Protein AF-A0A1M5DVC6-F1 (afdb_monomer_lite)

Foldseek 3Di:
DDDDDDDPLLVVLLVCLVVVDDDDDDADPPRCVLVSVQSNQVSDPAAEEAEDCDDVVQVVSVVRHDPSYHRDHLLVVLCVVFVVLQVVLQPDDDDQLVVVLVVLVQQDWDDQPNDIAGSSNLSVQLVQLLVLLLVDPDLDRDLVSRDQPPPNDDPVSSVVSSVVNVVSNVSLLVLQPDSPRRDPRHDSSSSSSVSSNVPD

pLDDT: mean 92.89, std 7.7, range [39.5, 98.69]

Structure (mmCIF, N/CA/C/O backbone):
data_AF-A0A1M5DVC6-F1
#
_entry.id   AF-A0A1M5DVC6-F1
#
loop_
_atom_site.group_PDB
_atom_site.id
_atom_site.type_symbol
_atom_site.label_atom_id
_atom_site.label_alt_id
_atom_site.label_comp_id
_atom_site.label_asym_id
_atom_site.label_entity_id
_atom_site.label_seq_id
_atom_site.pdbx_PDB_ins_code
_atom_site.Cartn_x
_atom_site.Cartn_y
_atom_site.Cartn_z
_atom_site.occupancy
_atom_site.B_iso_or_equiv
_atom_site.auth_seq_id
_atom_site.auth_comp_id
_atom_site.auth_asym_id
_atom_site.auth_atom_id
_atom_site.pdbx_PDB_model_num
ATOM 1 N N . MET A 1 1 ? 18.342 13.125 -27.972 1.00 39.50 1 MET A N 1
ATOM 2 C CA . MET A 1 1 ? 19.535 12.934 -27.112 1.00 39.50 1 MET A CA 1
ATOM 3 C C . MET A 1 1 ? 20.529 12.071 -27.873 1.00 39.50 1 MET A C 1
ATOM 5 O O . MET A 1 1 ? 20.069 11.104 -28.470 1.00 39.50 1 MET A O 1
ATOM 9 N N . PRO A 1 2 ? 21.833 12.396 -27.903 1.00 42.72 2 PRO A N 1
ATOM 10 C CA . PRO A 1 2 ? 22.809 11.563 -28.597 1.00 42.72 2 PRO A CA 1
ATOM 11 C C . PRO A 1 2 ? 22.863 10.177 -27.940 1.00 42.72 2 PRO A C 1
ATOM 13 O O . PRO A 1 2 ? 22.911 10.069 -26.712 1.00 42.72 2 PRO A O 1
ATOM 16 N N . LEU A 1 3 ? 22.807 9.127 -28.763 1.00 53.28 3 LEU A N 1
ATOM 17 C CA . LEU A 1 3 ? 22.950 7.734 -28.342 1.00 53.28 3 LEU A CA 1
ATOM 18 C C . LEU A 1 3 ? 24.348 7.551 -27.741 1.00 53.28 3 LEU A C 1
ATOM 20 O O . LEU A 1 3 ? 25.346 7.526 -28.459 1.00 53.28 3 LEU A O 1
ATOM 24 N N . ARG A 1 4 ? 24.431 7.473 -26.408 1.00 68.44 4 ARG A N 1
ATOM 25 C CA . ARG A 1 4 ? 25.662 7.056 -25.729 1.00 68.44 4 ARG A CA 1
ATOM 26 C C . ARG A 1 4 ? 25.942 5.609 -26.126 1.00 68.44 4 ARG A C 1
ATOM 28 O O . ARG A 1 4 ? 25.019 4.796 -26.107 1.00 68.44 4 ARG A O 1
ATOM 35 N N . ARG A 1 5 ? 27.193 5.305 -26.486 1.00 83.50 5 ARG A N 1
ATOM 36 C CA . ARG A 1 5 ? 27.620 3.920 -26.722 1.00 83.50 5 ARG A CA 1
ATOM 37 C C . ARG A 1 5 ? 27.337 3.098 -25.453 1.00 83.50 5 ARG A C 1
ATOM 39 O O . ARG A 1 5 ? 27.685 3.588 -24.374 1.00 83.50 5 A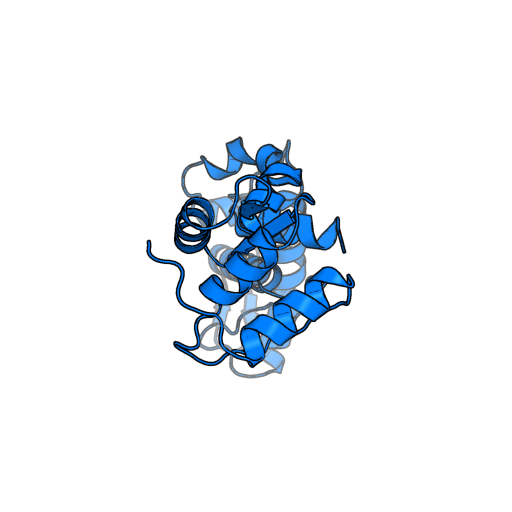RG A O 1
ATOM 46 N N . PRO A 1 6 ? 26.680 1.932 -25.563 1.00 86.81 6 PRO A N 1
ATOM 47 C CA . PRO A 1 6 ? 26.475 1.051 -24.421 1.00 86.81 6 PRO A CA 1
ATOM 48 C C . PRO A 1 6 ? 27.811 0.626 -23.802 1.00 86.81 6 PRO A C 1
ATOM 50 O O . PRO A 1 6 ? 28.834 0.572 -24.489 1.00 86.81 6 PRO A O 1
ATOM 53 N N . THR A 1 7 ? 27.811 0.347 -22.499 1.00 90.88 7 THR A N 1
ATOM 54 C CA . THR A 1 7 ? 28.929 -0.367 -21.863 1.00 90.88 7 THR A CA 1
ATOM 55 C C . THR A 1 7 ? 28.855 -1.865 -22.191 1.00 90.88 7 THR A C 1
ATOM 57 O O . THR A 1 7 ? 27.774 -2.344 -22.546 1.00 90.88 7 THR A O 1
ATOM 60 N N . PRO A 1 8 ? 29.947 -2.636 -22.023 1.00 92.38 8 PRO A N 1
ATOM 61 C CA . PRO A 1 8 ? 29.922 -4.085 -22.236 1.00 92.38 8 PRO A CA 1
ATOM 62 C C . PRO A 1 8 ? 28.822 -4.805 -21.438 1.00 92.38 8 PRO A C 1
ATOM 64 O O . PRO A 1 8 ? 28.185 -5.724 -21.944 1.00 92.38 8 PRO A O 1
ATOM 67 N N . GLU A 1 9 ? 28.539 -4.356 -20.214 1.00 91.38 9 GLU A N 1
ATOM 68 C CA . GLU A 1 9 ? 27.472 -4.905 -19.372 1.00 91.38 9 GLU A CA 1
ATOM 69 C C . GLU A 1 9 ? 26.078 -4.591 -19.932 1.00 91.38 9 GLU A C 1
ATOM 71 O O . GLU A 1 9 ? 25.173 -5.423 -19.863 1.00 91.38 9 GLU A O 1
ATOM 76 N N . GLN A 1 10 ? 25.889 -3.395 -20.500 1.00 91.94 10 GLN A N 1
ATOM 77 C CA . GLN A 1 10 ? 24.633 -3.017 -21.149 1.00 91.94 10 GLN A CA 1
ATOM 78 C C . GLN A 1 10 ? 24.416 -3.802 -22.445 1.00 91.94 10 GLN A C 1
ATOM 80 O O . GLN A 1 10 ? 23.297 -4.253 -22.687 1.00 91.94 10 GLN A O 1
ATOM 85 N N . ASP A 1 11 ? 25.467 -4.013 -23.239 1.00 92.81 11 ASP A N 1
ATOM 86 C CA . ASP A 1 11 ? 25.406 -4.849 -24.442 1.00 92.81 11 ASP A CA 1
ATOM 87 C C . ASP A 1 11 ? 25.083 -6.306 -24.092 1.00 92.81 11 ASP A C 1
ATOM 89 O O . ASP A 1 11 ? 24.179 -6.896 -24.684 1.00 92.81 11 ASP A O 1
ATOM 93 N N . ALA A 1 12 ? 25.731 -6.866 -23.067 1.00 92.25 12 ALA A N 1
ATOM 94 C CA . ALA A 1 12 ? 25.431 -8.213 -22.584 1.00 92.25 12 ALA A CA 1
ATOM 95 C C . ALA A 1 12 ? 23.965 -8.354 -22.134 1.00 92.25 12 ALA A C 1
ATOM 97 O O . ALA A 1 12 ? 23.310 -9.348 -22.457 1.00 92.25 12 ALA A O 1
ATOM 98 N N . ALA A 1 13 ? 23.422 -7.344 -21.444 1.00 92.56 13 ALA A N 1
ATOM 99 C CA . ALA A 1 13 ? 22.016 -7.317 -21.044 1.00 92.56 13 ALA A CA 1
ATOM 100 C C . ALA A 1 13 ? 21.061 -7.257 -22.251 1.00 92.56 13 ALA A C 1
ATOM 102 O O . ALA A 1 13 ? 20.028 -7.928 -22.254 1.00 92.56 13 ALA A O 1
ATOM 103 N N . VAL A 1 14 ? 21.400 -6.482 -23.287 1.00 93.06 14 VAL A N 1
ATOM 104 C CA . VAL A 1 14 ? 20.614 -6.401 -24.528 1.00 93.06 14 VAL A CA 1
ATOM 105 C C . VAL A 1 14 ? 20.623 -7.733 -25.279 1.00 93.06 14 VAL A C 1
ATOM 107 O O . VAL A 1 14 ? 19.565 -8.182 -25.722 1.00 93.06 14 VAL A O 1
ATOM 110 N N . GLU A 1 15 ? 21.777 -8.388 -25.399 1.00 92.50 15 GLU A N 1
ATOM 111 C CA . GLU A 1 15 ? 21.882 -9.695 -26.055 1.00 92.50 15 GLU A CA 1
ATOM 112 C C . GLU A 1 15 ? 21.090 -10.772 -25.316 1.00 92.50 15 GLU A C 1
ATOM 114 O O . GLU A 1 15 ? 20.351 -11.538 -25.935 1.00 92.50 15 GLU A O 1
ATOM 119 N N . ALA A 1 16 ? 21.174 -10.798 -23.986 1.00 92.06 16 ALA A N 1
ATOM 120 C CA . ALA A 1 16 ? 20.396 -11.740 -23.195 1.00 92.06 16 ALA A CA 1
ATOM 121 C C . ALA A 1 16 ? 18.881 -11.488 -23.316 1.00 92.06 16 ALA A C 1
ATOM 123 O O . ALA A 1 16 ? 18.102 -12.423 -23.493 1.00 92.06 16 ALA A O 1
ATOM 124 N N . PHE A 1 17 ? 18.464 -10.219 -23.371 1.00 93.25 17 PHE A N 1
ATOM 125 C CA . PHE A 1 17 ? 17.063 -9.858 -23.587 1.00 93.25 17 PHE A CA 1
ATOM 126 C C . PHE A 1 17 ? 16.563 -10.293 -24.974 1.00 93.25 17 PHE A C 1
ATOM 128 O O . PHE A 1 17 ? 15.426 -10.743 -25.117 1.00 93.25 17 PHE A O 1
ATOM 135 N N . ARG A 1 18 ? 17.409 -10.200 -26.010 1.00 91.44 18 ARG A N 1
ATOM 136 C CA . ARG A 1 18 ? 17.075 -10.642 -27.377 1.00 91.44 18 ARG A CA 1
ATOM 137 C C . ARG A 1 18 ? 16.835 -12.144 -27.471 1.00 91.44 18 ARG A C 1
ATOM 139 O O . ARG A 1 18 ? 15.942 -12.551 -28.217 1.00 91.44 18 ARG A O 1
ATOM 146 N N . ARG A 1 19 ? 17.584 -12.949 -26.712 1.00 91.31 19 ARG A N 1
ATOM 147 C CA . ARG A 1 19 ? 17.368 -14.403 -26.623 1.00 91.31 19 ARG A CA 1
ATOM 148 C C . ARG A 1 19 ? 16.041 -14.767 -25.958 1.00 91.31 19 ARG A C 1
ATOM 150 O O . ARG A 1 19 ? 15.503 -15.832 -26.238 1.00 91.31 19 ARG A O 1
ATOM 157 N N . GLY A 1 20 ? 15.467 -13.843 -25.187 1.00 87.88 20 GLY A N 1
ATOM 158 C CA . GLY A 1 20 ? 14.230 -14.058 -24.442 1.00 87.88 20 GLY A CA 1
ATOM 159 C C . GLY A 1 20 ? 14.457 -14.689 -23.071 1.00 87.88 20 GLY A C 1
ATOM 160 O O . GLY A 1 20 ? 13.525 -15.281 -22.540 1.00 87.88 20 GLY A O 1
ATOM 161 N N . ASP A 1 21 ? 15.671 -14.566 -22.529 1.00 85.25 21 ASP A N 1
ATOM 162 C CA . ASP A 1 21 ? 16.023 -15.065 -21.200 1.00 85.25 21 ASP A CA 1
ATOM 163 C C . ASP A 1 21 ? 15.356 -14.205 -20.107 1.00 85.25 21 ASP A C 1
ATOM 165 O O . ASP A 1 21 ? 15.169 -12.994 -20.281 1.00 85.25 21 ASP A O 1
ATOM 169 N N . ASP A 1 22 ? 15.063 -14.805 -18.951 1.00 88.38 22 ASP A N 1
ATOM 170 C CA . ASP A 1 22 ? 14.720 -14.054 -17.742 1.00 88.38 22 ASP A CA 1
ATOM 171 C C . ASP A 1 22 ? 15.977 -13.388 -17.171 1.00 88.38 22 ASP A C 1
ATOM 173 O O . ASP A 1 22 ? 17.020 -14.022 -16.995 1.00 88.38 22 ASP A O 1
ATOM 177 N N . LEU A 1 23 ? 15.890 -12.086 -16.880 1.00 90.19 23 LEU A N 1
ATOM 178 C CA . LEU A 1 23 ? 17.049 -11.276 -16.507 1.00 90.19 23 LEU A CA 1
ATOM 179 C C . LEU A 1 23 ? 16.862 -10.554 -15.183 1.00 90.19 23 LEU A C 1
ATOM 181 O O . LEU A 1 23 ? 15.892 -9.825 -14.977 1.00 90.19 23 LEU A O 1
ATOM 185 N N . VAL A 1 24 ? 17.890 -10.646 -14.343 1.00 91.50 24 VAL A N 1
ATOM 186 C CA . VAL A 1 24 ? 18.054 -9.808 -13.156 1.00 91.50 24 VAL A CA 1
ATOM 187 C C . VAL A 1 24 ? 19.254 -8.896 -13.378 1.00 91.50 24 VAL A C 1
ATOM 189 O O . VAL A 1 24 ? 20.388 -9.353 -13.490 1.00 91.50 24 VAL A O 1
ATOM 192 N N . LEU A 1 25 ? 19.004 -7.587 -13.446 1.00 87.94 25 LEU A N 1
ATOM 193 C CA . LEU A 1 25 ? 20.048 -6.578 -13.622 1.00 87.94 25 LEU A CA 1
ATOM 194 C C . LEU A 1 25 ? 20.307 -5.858 -12.301 1.00 87.94 25 LEU A C 1
ATOM 196 O O . LEU A 1 25 ? 19.521 -5.010 -11.870 1.00 87.94 25 LEU A O 1
ATOM 200 N N . GLN A 1 26 ? 21.436 -6.167 -11.671 1.00 87.00 26 GLN A N 1
ATOM 201 C CA . GLN A 1 26 ? 21.873 -5.479 -10.464 1.00 87.00 26 GLN A CA 1
ATOM 202 C C . GLN A 1 26 ? 22.617 -4.199 -10.849 1.00 87.00 26 GLN A C 1
ATOM 204 O O . GLN A 1 26 ? 23.659 -4.227 -11.496 1.00 87.00 26 GLN A O 1
ATOM 209 N N . ALA A 1 27 ? 22.064 -3.050 -10.479 1.00 82.56 27 ALA A N 1
ATOM 210 C CA . ALA A 1 27 ? 22.594 -1.761 -10.893 1.00 82.56 27 ALA A CA 1
ATOM 211 C C . ALA A 1 27 ? 22.625 -0.791 -9.709 1.00 82.56 27 ALA A C 1
ATOM 213 O O . ALA A 1 27 ? 21.592 -0.504 -9.094 1.00 82.56 27 ALA A O 1
ATOM 214 N N . GLY A 1 28 ? 23.816 -0.274 -9.403 1.00 82.94 28 GLY A N 1
ATOM 215 C CA . GLY A 1 28 ? 24.060 0.681 -8.324 1.00 82.94 28 GLY A CA 1
ATOM 216 C C . GLY A 1 28 ? 23.421 2.053 -8.559 1.00 82.94 28 GLY A C 1
ATOM 217 O O . GLY A 1 28 ? 22.804 2.335 -9.595 1.00 82.94 28 GLY A O 1
ATOM 218 N N . ALA A 1 29 ? 23.516 2.937 -7.568 1.00 80.62 29 ALA A N 1
ATOM 219 C CA . ALA A 1 29 ? 23.107 4.328 -7.742 1.00 80.62 29 ALA A CA 1
ATOM 220 C C . ALA A 1 29 ? 23.920 4.976 -8.880 1.00 80.62 29 ALA A C 1
ATOM 222 O O . ALA A 1 29 ? 25.120 4.759 -8.995 1.00 80.62 29 ALA A O 1
ATOM 223 N N . GLY A 1 30 ? 23.257 5.724 -9.765 1.00 80.62 30 GLY A N 1
ATOM 224 C CA . GLY A 1 30 ? 23.921 6.406 -10.883 1.00 80.62 30 GLY A CA 1
ATOM 225 C C . GLY A 1 30 ? 24.377 5.524 -12.056 1.00 80.62 30 GLY A C 1
ATOM 226 O O . GLY A 1 30 ? 24.721 6.069 -13.098 1.00 80.62 30 GLY A O 1
ATOM 227 N N . THR A 1 31 ? 24.296 4.189 -11.981 1.00 79.88 31 THR A N 1
ATOM 228 C CA . THR A 1 31 ? 24.814 3.283 -13.035 1.00 79.88 31 THR A CA 1
ATOM 229 C C . THR A 1 31 ? 23.896 3.135 -14.260 1.00 79.88 31 THR A C 1
ATOM 231 O O . THR A 1 31 ? 23.992 2.175 -15.015 1.00 79.88 31 THR A O 1
ATOM 234 N N . GLY A 1 32 ? 22.961 4.068 -14.467 1.00 83.12 32 GLY A N 1
ATOM 235 C CA . GLY A 1 32 ? 22.169 4.121 -15.697 1.00 83.12 32 GLY A CA 1
ATOM 236 C C . GLY A 1 32 ? 21.031 3.101 -15.825 1.00 83.12 32 GLY A C 1
ATOM 237 O O . GLY A 1 32 ? 20.637 2.823 -16.949 1.00 83.12 32 GLY A O 1
ATOM 238 N N . LYS A 1 33 ? 20.442 2.604 -14.724 1.00 86.94 33 LYS A N 1
ATOM 239 C CA . LYS A 1 33 ? 19.279 1.676 -14.705 1.00 86.94 33 LYS A CA 1
ATOM 240 C C . LYS A 1 33 ? 18.233 1.935 -15.795 1.00 86.94 33 LYS A C 1
ATOM 242 O O . LYS A 1 33 ? 17.985 1.092 -16.652 1.00 86.94 33 LYS A O 1
ATOM 247 N N . THR A 1 34 ? 17.643 3.129 -15.786 1.00 85.19 34 THR A N 1
ATOM 248 C CA . THR A 1 34 ? 16.599 3.518 -16.746 1.00 85.19 34 THR A CA 1
ATOM 249 C C . THR A 1 34 ? 17.132 3.573 -18.177 1.00 85.19 34 THR A C 1
ATOM 251 O O . THR A 1 34 ? 16.409 3.266 -19.120 1.00 85.19 34 THR A O 1
ATOM 254 N N . THR A 1 35 ? 18.404 3.939 -18.352 1.00 88.88 35 THR A N 1
ATOM 255 C CA . THR A 1 35 ? 19.069 3.952 -19.661 1.00 88.88 35 THR A CA 1
ATOM 256 C C . THR A 1 35 ? 19.228 2.535 -20.199 1.00 88.88 35 THR A C 1
ATOM 258 O O . THR A 1 35 ? 18.824 2.292 -21.330 1.00 88.88 35 THR A O 1
ATOM 261 N N . THR A 1 36 ? 19.714 1.601 -19.377 1.00 91.75 36 THR A N 1
ATOM 262 C CA . THR A 1 36 ? 19.820 0.182 -19.737 1.00 91.75 36 THR A CA 1
ATOM 263 C C . THR A 1 36 ? 18.450 -0.367 -20.137 1.00 91.75 36 THR A C 1
ATOM 265 O O . THR A 1 36 ? 18.297 -0.864 -21.245 1.00 91.75 36 THR A O 1
ATOM 268 N N . LEU A 1 37 ? 17.404 -0.165 -19.326 1.00 91.88 37 LEU A N 1
ATOM 269 C CA . LEU A 1 37 ? 16.052 -0.636 -19.666 1.00 91.88 37 LEU A CA 1
ATOM 270 C C . LEU A 1 37 ? 15.493 -0.018 -20.962 1.00 91.88 37 LEU A C 1
ATOM 272 O O . LEU A 1 37 ? 14.782 -0.693 -21.704 1.00 91.88 37 LEU A O 1
ATOM 276 N N . THR A 1 38 ? 15.840 1.237 -21.268 1.00 92.44 38 THR A N 1
ATOM 277 C CA . THR A 1 38 ? 15.464 1.870 -22.545 1.00 92.44 38 THR A CA 1
ATOM 278 C C . THR A 1 38 ? 16.169 1.196 -23.729 1.00 92.44 38 THR A C 1
ATOM 280 O O . THR A 1 38 ? 15.550 1.008 -24.775 1.00 92.44 38 THR A O 1
ATOM 283 N N . MET A 1 39 ? 17.438 0.797 -23.573 1.00 92.31 39 MET A N 1
ATOM 284 C CA . MET A 1 39 ? 18.187 0.054 -24.599 1.00 92.31 39 MET A CA 1
ATOM 285 C C . MET A 1 39 ? 17.565 -1.322 -24.856 1.00 92.31 39 MET A C 1
ATOM 287 O O . MET A 1 39 ? 17.350 -1.678 -26.013 1.00 92.31 39 MET A O 1
ATOM 291 N N . LEU A 1 40 ? 17.201 -2.054 -23.795 1.00 92.75 40 LEU A N 1
ATOM 292 C CA . LEU A 1 40 ? 16.504 -3.342 -23.909 1.00 92.75 40 LEU A CA 1
ATOM 293 C C . LEU A 1 40 ? 15.179 -3.172 -24.664 1.00 92.75 40 LEU A C 1
ATOM 295 O O . LEU A 1 40 ? 14.919 -3.871 -25.641 1.00 92.75 40 LEU A O 1
ATOM 299 N N . ALA A 1 41 ? 14.371 -2.187 -24.267 1.00 93.06 41 ALA A N 1
ATOM 300 C CA . ALA A 1 41 ? 13.100 -1.894 -24.920 1.00 93.06 41 ALA A CA 1
ATOM 301 C C . ALA A 1 41 ? 13.255 -1.543 -26.410 1.00 93.06 41 ALA A C 1
ATOM 303 O O . ALA A 1 41 ? 12.438 -1.969 -27.224 1.00 93.06 41 ALA A O 1
ATOM 304 N N . ALA A 1 42 ? 14.297 -0.790 -26.776 1.00 92.00 42 ALA A N 1
ATOM 305 C CA . ALA A 1 42 ? 14.578 -0.412 -28.161 1.00 92.00 42 ALA A CA 1
ATOM 306 C C . ALA A 1 42 ? 15.130 -1.573 -29.009 1.00 92.00 42 ALA A C 1
ATOM 308 O O . ALA A 1 42 ? 15.008 -1.555 -30.233 1.00 92.00 42 ALA A O 1
ATOM 309 N N . ALA A 1 43 ? 15.712 -2.595 -28.378 1.00 91.69 43 ALA A N 1
ATOM 310 C CA . ALA A 1 43 ? 16.274 -3.761 -29.054 1.00 91.69 43 ALA A CA 1
ATOM 311 C C . ALA A 1 43 ? 15.217 -4.757 -29.569 1.00 91.69 43 ALA A C 1
ATOM 313 O O . ALA A 1 43 ? 15.577 -5.733 -30.228 1.00 91.69 43 ALA A O 1
ATOM 314 N N . SER A 1 44 ? 13.930 -4.521 -29.292 1.00 89.00 44 SER A N 1
ATOM 315 C CA . SER A 1 44 ? 12.815 -5.378 -29.694 1.00 89.00 44 SER A CA 1
ATOM 316 C C . SER A 1 44 ? 11.623 -4.561 -30.188 1.00 89.00 44 SER A C 1
ATOM 318 O O . SER A 1 44 ? 11.334 -3.485 -29.677 1.00 89.00 44 SER A O 1
ATOM 320 N N . ARG A 1 45 ? 10.878 -5.102 -31.161 1.00 89.81 45 ARG A N 1
ATOM 321 C CA . ARG A 1 45 ? 9.579 -4.550 -31.599 1.00 89.81 45 ARG A CA 1
ATOM 322 C C . ARG A 1 45 ? 8.384 -5.157 -30.862 1.00 89.81 45 ARG A C 1
ATOM 324 O O . ARG A 1 45 ? 7.243 -4.801 -31.147 1.00 89.81 45 ARG A O 1
ATOM 331 N N . ARG A 1 46 ? 8.619 -6.102 -29.945 1.00 91.00 46 ARG A N 1
ATOM 332 C CA . ARG A 1 46 ? 7.552 -6.722 -29.146 1.00 91.00 46 ARG A CA 1
ATOM 333 C C . ARG A 1 46 ? 6.920 -5.678 -28.227 1.00 91.00 46 ARG A C 1
ATOM 335 O O . ARG A 1 46 ? 7.577 -4.721 -27.818 1.00 91.00 46 ARG A O 1
ATOM 342 N N . ARG A 1 47 ? 5.645 -5.868 -27.886 1.00 94.31 47 ARG A N 1
ATOM 343 C CA . ARG A 1 47 ? 4.977 -5.020 -26.892 1.00 94.31 47 ARG A CA 1
ATOM 344 C C . ARG A 1 47 ? 5.545 -5.317 -25.508 1.00 94.31 47 ARG A C 1
ATOM 346 O O . ARG A 1 47 ? 5.672 -6.484 -25.150 1.00 94.31 47 ARG A O 1
ATOM 353 N N . GLY A 1 48 ? 5.855 -4.274 -24.748 1.00 93.75 48 GLY A N 1
ATOM 354 C CA . GLY A 1 48 ? 6.391 -4.390 -23.395 1.00 93.75 48 GLY A CA 1
ATOM 355 C C . GLY A 1 48 ? 5.674 -3.483 -22.402 1.00 93.75 48 GLY A C 1
ATOM 356 O O . GLY A 1 48 ? 4.909 -2.588 -22.774 1.00 93.75 48 GLY A O 1
ATOM 357 N N . ARG A 1 49 ? 5.944 -3.701 -21.115 1.00 95.06 49 ARG A N 1
ATOM 358 C CA . ARG A 1 49 ? 5.471 -2.837 -20.035 1.00 95.06 49 ARG A CA 1
ATOM 359 C C . ARG A 1 49 ? 6.611 -2.525 -19.077 1.00 95.06 49 ARG A C 1
ATOM 361 O O . ARG A 1 49 ? 7.342 -3.419 -18.671 1.00 95.06 49 ARG A O 1
ATOM 368 N N . TYR A 1 50 ? 6.730 -1.257 -18.713 1.00 95.06 50 TYR A N 1
ATOM 369 C CA . TYR A 1 50 ? 7.630 -0.784 -17.672 1.00 95.06 50 TYR A CA 1
ATOM 370 C C . TYR A 1 50 ? 6.810 -0.406 -16.437 1.00 95.06 50 TYR A C 1
ATOM 372 O O . TYR A 1 50 ? 5.894 0.419 -16.524 1.00 95.06 50 TYR A O 1
ATOM 380 N N . LEU A 1 51 ? 7.134 -1.022 -15.298 1.00 95.06 51 LEU A N 1
ATOM 381 C CA . LEU A 1 51 ? 6.536 -0.707 -14.004 1.00 95.06 51 LEU A CA 1
ATOM 382 C C . LEU A 1 51 ? 7.460 0.217 -13.216 1.00 95.06 51 LEU A C 1
ATOM 384 O O . LEU A 1 51 ? 8.595 -0.130 -12.900 1.00 95.06 51 LEU A O 1
ATOM 388 N N . ALA A 1 52 ? 6.951 1.400 -12.897 1.00 94.31 52 ALA A N 1
ATOM 389 C CA . ALA A 1 52 ? 7.634 2.389 -12.083 1.00 94.31 52 ALA A CA 1
ATOM 390 C C . ALA A 1 52 ? 7.070 2.421 -10.660 1.00 94.31 52 ALA A C 1
ATOM 392 O O . ALA A 1 52 ? 5.882 2.175 -10.439 1.00 94.31 52 ALA A O 1
ATOM 393 N N . PHE A 1 53 ? 7.911 2.827 -9.707 1.00 90.38 53 PHE A N 1
ATOM 394 C CA . PHE A 1 53 ? 7.508 2.986 -8.308 1.00 90.38 53 PHE A CA 1
ATOM 395 C C . PHE A 1 53 ? 6.468 4.100 -8.112 1.00 90.38 53 PHE A C 1
ATOM 397 O O . PHE A 1 53 ? 5.542 3.964 -7.321 1.00 90.38 53 PHE A O 1
ATOM 404 N N . ASN A 1 54 ? 6.589 5.207 -8.850 1.00 93.19 54 ASN A N 1
ATOM 405 C CA . ASN A 1 54 ? 5.690 6.350 -8.722 1.00 93.19 54 ASN A CA 1
ATOM 406 C C . ASN A 1 54 ? 5.357 6.982 -10.083 1.00 93.19 54 ASN A C 1
ATOM 408 O O . ASN A 1 54 ? 5.956 6.670 -11.117 1.00 93.19 54 ASN A O 1
ATOM 412 N N . LYS A 1 55 ? 4.370 7.886 -10.073 1.00 94.06 55 LYS A N 1
ATOM 413 C CA . LYS A 1 55 ? 3.834 8.522 -11.283 1.00 94.06 55 LYS A CA 1
ATOM 414 C C . LYS A 1 55 ? 4.859 9.404 -12.001 1.00 94.06 55 LYS A C 1
ATOM 416 O O . LYS A 1 55 ? 4.862 9.414 -13.229 1.00 94.06 55 LYS A O 1
ATOM 421 N N . SER A 1 56 ? 5.727 10.116 -11.280 1.00 95.06 56 SER A N 1
ATOM 422 C CA . SER A 1 56 ? 6.733 10.980 -11.911 1.00 95.06 56 SER A CA 1
ATOM 423 C C . SER A 1 56 ? 7.781 10.160 -12.670 1.00 95.06 56 SER A C 1
ATOM 425 O O . SER A 1 56 ? 8.079 10.488 -13.818 1.00 95.06 56 SER A O 1
ATOM 427 N N . ILE A 1 57 ? 8.251 9.042 -12.100 1.00 93.38 57 ILE A N 1
ATOM 428 C CA . ILE A 1 57 ? 9.153 8.097 -12.780 1.00 93.38 57 ILE A CA 1
ATOM 429 C C . ILE A 1 57 ? 8.460 7.476 -13.997 1.00 93.38 57 ILE A C 1
ATOM 431 O O . ILE A 1 57 ? 9.064 7.401 -15.065 1.00 93.38 57 ILE A O 1
ATOM 435 N N . ALA A 1 58 ? 7.189 7.071 -13.877 1.00 95.19 58 ALA A N 1
ATOM 436 C CA . ALA A 1 58 ? 6.429 6.530 -15.008 1.00 95.19 58 ALA A CA 1
ATOM 437 C C . ALA A 1 58 ? 6.334 7.535 -16.170 1.00 95.19 58 ALA A C 1
ATOM 439 O O . ALA A 1 58 ? 6.574 7.175 -17.320 1.00 95.19 58 ALA A O 1
ATOM 440 N N . GLN A 1 59 ? 6.024 8.801 -15.872 1.00 95.12 59 GLN A N 1
ATOM 441 C CA . GLN A 1 59 ? 5.926 9.870 -16.870 1.00 95.12 59 GLN A CA 1
ATOM 442 C C . GLN A 1 59 ? 7.278 10.197 -17.509 1.00 95.12 59 GLN A C 1
ATOM 444 O O . GLN A 1 59 ? 7.350 10.414 -18.718 1.00 95.12 59 GLN A O 1
ATOM 449 N N . GLU A 1 60 ? 8.359 10.222 -16.725 1.00 93.00 60 GLU A N 1
ATOM 450 C CA . GLU A 1 60 ? 9.705 10.394 -17.271 1.00 93.00 60 GLU A CA 1
ATOM 451 C C . GLU A 1 60 ? 10.076 9.233 -18.198 1.00 93.00 60 GLU A C 1
ATOM 453 O O . GLU A 1 60 ? 10.523 9.465 -19.322 1.00 93.00 60 GLU A O 1
ATOM 458 N N . ALA A 1 61 ? 9.836 7.996 -17.760 1.00 93.12 61 ALA A N 1
ATOM 459 C CA . ALA A 1 61 ? 10.090 6.805 -18.555 1.00 93.12 61 ALA A C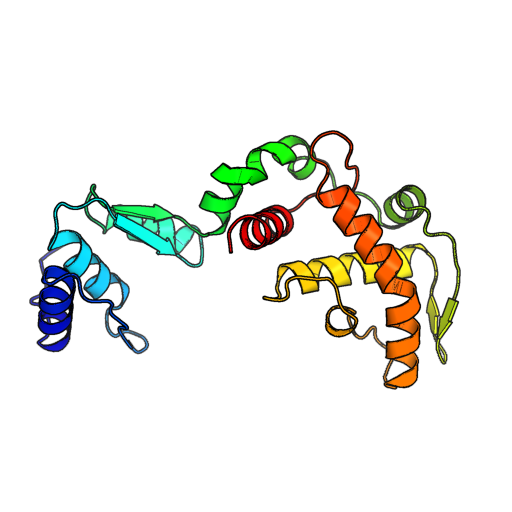A 1
ATOM 460 C C . ALA A 1 61 ? 9.266 6.806 -19.847 1.00 93.12 61 ALA A C 1
ATOM 462 O O . ALA A 1 61 ? 9.810 6.517 -20.906 1.00 93.12 61 ALA A O 1
ATOM 463 N N . GLN A 1 62 ? 7.993 7.211 -19.811 1.00 94.62 62 GLN A N 1
ATOM 464 C CA . GLN A 1 62 ? 7.140 7.276 -21.003 1.00 94.62 62 GLN A CA 1
ATOM 465 C C . GLN A 1 62 ? 7.706 8.188 -22.103 1.00 94.62 62 GLN A C 1
ATOM 467 O O . GLN A 1 62 ? 7.485 7.920 -23.280 1.00 94.62 62 GLN A O 1
ATOM 472 N N . ARG A 1 63 ? 8.455 9.240 -21.739 1.00 93.88 63 ARG A N 1
ATOM 473 C CA . ARG A 1 63 ? 9.132 10.131 -22.700 1.00 93.88 63 ARG A CA 1
ATOM 474 C C . ARG A 1 63 ? 10.415 9.536 -23.290 1.00 93.88 63 ARG A C 1
ATOM 476 O O . ARG A 1 63 ? 10.914 10.050 -24.284 1.00 93.88 63 ARG A O 1
ATOM 483 N N . ARG A 1 64 ? 10.988 8.516 -22.645 1.00 92.44 64 ARG A N 1
ATOM 484 C CA . ARG A 1 64 ? 12.291 7.922 -22.991 1.00 92.44 64 ARG A CA 1
ATOM 485 C C . ARG A 1 64 ? 12.160 6.578 -23.697 1.00 92.44 64 ARG A C 1
ATOM 487 O O . ARG A 1 64 ? 12.958 6.283 -24.580 1.00 92.44 64 ARG A O 1
ATOM 494 N N . PHE A 1 65 ? 11.196 5.766 -23.278 1.00 94.69 65 PHE A N 1
ATOM 495 C CA . PHE A 1 65 ? 10.954 4.441 -23.831 1.00 94.69 65 PHE A CA 1
ATOM 496 C C . PHE A 1 65 ? 10.345 4.522 -25.238 1.00 94.69 65 PHE A C 1
ATOM 498 O O . PHE A 1 65 ? 9.639 5.483 -25.552 1.00 94.69 65 PHE A O 1
ATOM 505 N N . PRO A 1 66 ? 10.604 3.520 -26.096 1.00 94.75 66 PRO A N 1
ATOM 506 C CA . PRO A 1 66 ? 10.002 3.457 -27.421 1.00 94.75 66 PRO A CA 1
ATOM 507 C C . PRO A 1 66 ? 8.491 3.186 -27.335 1.00 94.75 66 PRO A C 1
ATOM 509 O O . PRO A 1 66 ? 7.994 2.631 -26.355 1.00 94.75 66 PRO A O 1
ATOM 512 N N . GLY A 1 67 ? 7.750 3.553 -28.387 1.00 94.06 67 GLY A N 1
ATOM 513 C CA . GLY A 1 67 ? 6.279 3.517 -28.402 1.00 94.06 67 GLY A CA 1
ATOM 514 C C . GLY A 1 67 ? 5.643 2.127 -28.250 1.00 94.06 67 GLY A C 1
ATOM 515 O O . GLY A 1 67 ? 4.453 2.027 -27.971 1.00 94.06 67 GLY A O 1
ATOM 516 N N . ASN A 1 68 ? 6.417 1.049 -28.394 1.00 93.25 68 ASN A N 1
ATOM 517 C CA . ASN A 1 68 ? 5.983 -0.321 -28.112 1.00 93.25 68 ASN A CA 1
ATOM 518 C C . ASN A 1 68 ? 6.002 -0.682 -26.615 1.00 93.25 68 ASN A C 1
ATOM 520 O O . ASN A 1 68 ? 5.594 -1.792 -26.267 1.00 93.25 68 ASN A O 1
ATOM 524 N N . VAL A 1 69 ? 6.448 0.217 -25.728 1.00 96.25 69 VAL A N 1
ATOM 525 C CA . VAL A 1 69 ? 6.456 0.002 -24.276 1.00 96.25 69 VAL A CA 1
ATOM 526 C C . VAL A 1 69 ? 5.517 0.967 -23.561 1.00 96.25 69 VAL A C 1
ATOM 528 O O . VAL A 1 69 ? 5.621 2.186 -23.685 1.00 96.25 69 VAL A O 1
ATOM 531 N N . VAL A 1 70 ? 4.612 0.400 -22.763 1.00 96.44 70 VAL A N 1
ATOM 532 C CA . VAL A 1 70 ? 3.708 1.161 -21.893 1.00 96.44 70 VAL A CA 1
ATOM 533 C C . VAL A 1 70 ? 4.356 1.358 -20.527 1.00 96.44 70 VAL A C 1
ATOM 535 O O . VAL A 1 70 ? 4.684 0.380 -19.854 1.00 96.44 70 VAL A O 1
ATOM 538 N N . CYS A 1 71 ? 4.502 2.605 -20.085 1.00 96.56 71 CYS A N 1
ATOM 539 C CA . CYS A 1 71 ? 5.040 2.938 -18.767 1.00 96.56 71 CYS A CA 1
ATOM 540 C C . CYS A 1 71 ? 3.894 3.224 -17.788 1.00 96.56 71 CYS A C 1
ATOM 542 O O . CYS A 1 71 ? 3.057 4.090 -18.031 1.00 96.56 71 CYS A O 1
ATOM 544 N N . SER A 1 72 ? 3.841 2.506 -16.667 1.00 96.75 72 SER A N 1
ATOM 545 C CA . SER A 1 72 ? 2.757 2.631 -15.681 1.00 96.75 72 SER A CA 1
ATOM 546 C C . SER A 1 72 ? 3.244 2.318 -14.267 1.00 96.75 72 SER A C 1
ATOM 548 O O . SER A 1 72 ? 4.364 1.853 -14.079 1.00 96.75 72 SER A O 1
ATOM 550 N N . THR A 1 73 ? 2.419 2.592 -13.259 1.00 97.06 73 THR A N 1
ATOM 551 C CA . THR A 1 73 ? 2.648 2.115 -11.888 1.00 97.06 73 THR A CA 1
ATOM 552 C C . THR A 1 73 ? 1.731 0.932 -11.594 1.00 97.06 73 THR A C 1
ATOM 554 O O . THR A 1 73 ? 0.684 0.791 -12.231 1.00 97.06 73 THR A O 1
ATOM 557 N N . ALA A 1 74 ? 2.072 0.125 -10.585 1.00 95.50 74 ALA A N 1
ATOM 558 C CA . ALA A 1 74 ? 1.181 -0.931 -10.095 1.00 95.50 74 ALA A CA 1
ATOM 559 C C . ALA A 1 74 ? -0.207 -0.372 -9.722 1.00 95.50 74 ALA A C 1
ATOM 561 O O . ALA A 1 74 ? -1.226 -0.925 -10.116 1.00 95.50 74 ALA A O 1
ATOM 562 N N . HIS A 1 75 ? -0.254 0.802 -9.084 1.00 95.69 75 HIS A N 1
ATOM 563 C CA . HIS A 1 75 ? -1.503 1.492 -8.755 1.00 95.69 75 HIS A CA 1
ATOM 564 C C . HIS A 1 75 ? -2.357 1.829 -9.980 1.00 95.69 75 HIS A C 1
ATOM 566 O O . HIS A 1 75 ? -3.576 1.709 -9.913 1.00 95.69 75 HIS A O 1
ATOM 572 N N . SER A 1 76 ? -1.756 2.271 -11.089 1.00 95.94 76 SER A N 1
ATOM 573 C CA . SER A 1 76 ? -2.512 2.560 -12.313 1.00 95.94 76 SER A CA 1
ATOM 574 C C . SER A 1 76 ? -3.113 1.292 -12.915 1.00 95.94 76 SER A C 1
ATOM 576 O O . SER A 1 76 ? -4.249 1.327 -13.379 1.00 95.94 76 SER A O 1
ATOM 578 N N . LEU A 1 77 ? -2.384 0.175 -12.864 1.00 95.81 77 LEU A N 1
ATOM 579 C CA . LEU A 1 77 ? -2.894 -1.115 -13.326 1.00 95.81 77 LEU A CA 1
ATOM 580 C C . LEU A 1 77 ? -4.015 -1.637 -12.434 1.00 95.81 77 LEU A C 1
ATOM 582 O O . LEU A 1 77 ? -5.072 -2.006 -12.937 1.00 95.81 77 LEU A O 1
ATOM 586 N N . ALA A 1 78 ? -3.815 -1.595 -11.119 1.00 96.50 78 ALA A N 1
ATOM 587 C CA . ALA A 1 78 ? -4.818 -2.002 -10.148 1.00 96.50 78 ALA A CA 1
ATOM 588 C C . ALA A 1 78 ? -6.085 -1.135 -10.248 1.00 96.50 78 ALA A C 1
ATOM 590 O O . ALA A 1 78 ? -7.202 -1.646 -10.177 1.00 96.50 78 ALA A O 1
ATOM 591 N N . PHE A 1 79 ? -5.939 0.170 -10.498 1.00 96.56 79 PHE A N 1
ATOM 592 C CA . PHE A 1 79 ? -7.079 1.055 -10.723 1.00 96.56 79 PHE A CA 1
ATOM 593 C C . PHE A 1 79 ? -7.875 0.660 -11.974 1.00 96.56 79 PHE A C 1
ATOM 595 O O . PHE A 1 79 ? -9.098 0.530 -11.912 1.00 96.56 79 PHE A O 1
ATOM 602 N N . GLN A 1 80 ? -7.187 0.406 -13.092 1.00 95.44 80 GLN A N 1
ATOM 603 C CA . GLN A 1 80 ? -7.827 -0.057 -14.326 1.00 95.44 80 GLN A CA 1
ATOM 604 C C . GLN A 1 80 ? -8.536 -1.401 -14.131 1.00 95.44 80 GLN A C 1
ATOM 606 O O . GLN A 1 80 ? -9.666 -1.556 -14.580 1.00 95.44 80 GLN A O 1
ATOM 611 N N . ALA A 1 81 ? -7.906 -2.345 -13.432 1.00 95.69 81 ALA A N 1
ATOM 612 C CA . ALA A 1 81 ? -8.450 -3.683 -13.229 1.00 95.69 81 ALA A CA 1
ATOM 613 C C . ALA A 1 81 ? -9.653 -3.708 -12.270 1.00 95.69 81 ALA A C 1
ATOM 615 O O . ALA A 1 81 ? -10.650 -4.365 -12.555 1.00 95.69 81 ALA A O 1
ATOM 616 N N . VAL A 1 82 ? -9.572 -3.007 -11.134 1.00 96.31 82 VAL A N 1
ATOM 617 C CA . VAL A 1 82 ? -10.583 -3.103 -10.065 1.00 96.31 82 VAL A CA 1
ATOM 618 C C . VAL A 1 82 ? -10.900 -1.771 -9.383 1.00 96.31 82 VAL A C 1
ATOM 620 O O . VAL A 1 82 ? -12.047 -1.542 -9.006 1.00 96.31 82 VAL A O 1
ATOM 623 N N . GLY A 1 83 ? -9.930 -0.862 -9.251 1.00 95.75 83 GLY A N 1
ATOM 624 C CA . GLY A 1 83 ? -10.111 0.369 -8.471 1.00 95.75 83 GLY A CA 1
ATOM 625 C C . GLY A 1 83 ? -11.147 1.351 -9.026 1.00 95.75 83 GLY A C 1
ATOM 626 O O . GLY A 1 83 ? -11.762 2.067 -8.238 1.00 95.75 83 GLY A O 1
ATOM 627 N N . HIS A 1 84 ? -11.401 1.359 -10.340 1.00 95.75 84 HIS A N 1
ATOM 628 C CA . HIS A 1 84 ? -12.425 2.212 -10.964 1.00 95.75 84 HIS A CA 1
ATOM 629 C C . HIS A 1 84 ? -13.833 1.972 -10.390 1.00 95.75 84 HIS A C 1
ATOM 631 O O . HIS A 1 84 ? -14.635 2.897 -10.326 1.00 95.75 84 HIS A O 1
ATOM 637 N N . ARG A 1 85 ? -14.110 0.762 -9.883 1.00 95.81 85 ARG A N 1
ATOM 638 C CA . ARG A 1 85 ? -15.383 0.400 -9.234 1.00 95.81 85 ARG A CA 1
ATOM 639 C C . ARG A 1 85 ? -15.612 1.113 -7.896 1.00 95.81 85 ARG A C 1
ATOM 641 O O . ARG A 1 85 ? -16.723 1.103 -7.389 1.00 95.81 85 ARG A O 1
ATOM 648 N N . PHE A 1 86 ? -14.570 1.715 -7.319 1.00 96.38 86 PHE A N 1
ATOM 649 C CA . PHE A 1 86 ? -14.604 2.386 -6.015 1.00 96.38 86 PHE A CA 1
ATOM 650 C C . PHE A 1 86 ? -14.404 3.906 -6.121 1.00 96.38 86 PHE A C 1
ATOM 652 O O . PHE A 1 86 ? -14.235 4.572 -5.096 1.00 96.38 86 PHE A O 1
ATOM 659 N N . GLN A 1 87 ? -14.399 4.469 -7.336 1.00 92.94 87 GLN A N 1
ATOM 660 C CA . GLN A 1 87 ? -14.077 5.880 -7.577 1.00 92.94 87 GLN A CA 1
ATOM 661 C C . GLN A 1 87 ? -14.983 6.829 -6.776 1.00 92.94 87 GLN A C 1
ATOM 663 O O . GLN A 1 87 ? -14.479 7.672 -6.034 1.00 92.94 87 GLN A O 1
ATOM 668 N N . ASP A 1 88 ? -16.293 6.575 -6.775 1.00 91.88 88 ASP A N 1
ATOM 669 C CA . ASP A 1 88 ? -17.280 7.356 -6.018 1.00 91.88 88 ASP A CA 1
ATOM 670 C C . ASP A 1 88 ? -17.022 7.392 -4.507 1.00 91.88 88 ASP A C 1
ATOM 672 O O . ASP A 1 88 ? -17.518 8.282 -3.819 1.00 91.88 88 ASP A O 1
ATOM 676 N N . ARG A 1 89 ? -16.301 6.408 -3.948 1.00 93.25 89 ARG A N 1
ATOM 677 C CA . ARG A 1 89 ? -15.915 6.382 -2.526 1.00 93.25 89 ARG A CA 1
ATOM 678 C C . ARG A 1 89 ? -14.612 7.130 -2.262 1.00 93.25 89 ARG A C 1
ATOM 680 O O . ARG A 1 89 ? -14.446 7.620 -1.145 1.00 93.25 89 ARG A O 1
ATOM 687 N N . MET A 1 90 ? -13.708 7.198 -3.237 1.00 91.38 90 MET A N 1
ATOM 688 C CA . MET A 1 90 ? -12.439 7.926 -3.117 1.00 91.38 90 MET A CA 1
ATOM 689 C C . MET A 1 90 ? -12.644 9.439 -3.162 1.00 91.38 90 MET A C 1
ATOM 691 O O . MET A 1 90 ? -11.961 10.163 -2.445 1.00 91.38 90 MET A O 1
ATOM 695 N N . ASP A 1 91 ? -13.636 9.897 -3.925 1.00 88.19 91 ASP A N 1
ATOM 696 C CA . ASP A 1 91 ? -13.961 11.321 -4.061 1.00 88.19 91 ASP A CA 1
ATOM 697 C C . ASP A 1 91 ? -14.791 11.867 -2.877 1.00 88.19 91 ASP A C 1
ATOM 699 O O . ASP A 1 91 ? -15.105 13.058 -2.808 1.00 88.19 91 ASP A O 1
ATOM 703 N N . ARG A 1 92 ? -15.153 11.014 -1.903 1.00 89.94 92 ARG A N 1
ATOM 704 C CA . ARG A 1 92 ? -15.941 11.423 -0.730 1.00 89.94 92 ARG A CA 1
ATOM 705 C C . ARG A 1 92 ? -15.113 12.266 0.242 1.00 89.94 92 ARG A C 1
ATOM 707 O O . ARG A 1 92 ? -13.933 11.993 0.466 1.00 89.94 92 ARG A O 1
ATOM 714 N N . PRO A 1 93 ? -15.749 13.227 0.936 1.00 89.25 93 PRO A N 1
ATOM 715 C CA . PRO A 1 93 ? -15.085 13.975 1.989 1.00 89.25 93 PRO A CA 1
ATOM 716 C C . PRO A 1 93 ? -14.660 13.059 3.140 1.00 89.25 93 PRO A C 1
ATOM 718 O O . PRO A 1 93 ? -15.239 11.998 3.396 1.00 89.25 93 PRO A O 1
ATOM 721 N N . ARG A 1 94 ? -13.659 13.521 3.892 1.00 89.69 94 ARG A N 1
ATOM 722 C CA . ARG A 1 94 ? -13.158 12.830 5.080 1.00 89.69 94 ARG A CA 1
ATOM 723 C C . ARG A 1 94 ? -14.297 12.526 6.060 1.00 89.69 94 ARG A C 1
ATOM 725 O O . ARG A 1 94 ? -15.058 13.407 6.452 1.00 89.69 94 ARG A O 1
ATOM 732 N N . MET A 1 95 ? -14.351 11.281 6.532 1.00 93.81 95 MET A N 1
ATOM 733 C CA . MET A 1 95 ? -15.273 10.857 7.584 1.00 93.81 95 MET A CA 1
ATOM 734 C C . MET A 1 95 ? -14.617 10.971 8.964 1.00 93.81 95 MET A C 1
ATOM 736 O O . MET A 1 95 ? -13.481 10.539 9.162 1.00 93.81 95 MET A O 1
ATOM 740 N N . ALA A 1 96 ? -15.344 11.523 9.937 1.00 95.94 96 ALA A N 1
ATOM 741 C CA . ALA A 1 96 ? -14.900 11.546 11.327 1.00 95.94 96 ALA A CA 1
ATOM 742 C C . ALA A 1 96 ? -14.833 10.125 11.914 1.00 95.94 96 ALA A C 1
ATOM 744 O O . ALA A 1 96 ? -15.751 9.325 11.729 1.00 95.94 96 ALA A O 1
ATOM 745 N N . THR A 1 97 ? -13.787 9.833 12.690 1.00 95.44 97 THR A N 1
ATOM 746 C CA . THR A 1 97 ? -13.574 8.507 13.293 1.00 95.44 97 THR A CA 1
ATOM 747 C C . THR A 1 97 ? -14.734 8.060 14.183 1.00 95.44 97 THR A C 1
ATOM 749 O O . THR A 1 97 ? -15.097 6.893 14.158 1.00 95.44 97 THR A O 1
ATOM 752 N N . ALA A 1 98 ? -15.359 8.974 14.931 1.00 95.62 98 ALA A N 1
ATOM 753 C CA . ALA A 1 98 ? -16.516 8.643 15.765 1.00 95.62 98 ALA A CA 1
ATOM 754 C C . ALA A 1 98 ? -17.722 8.169 14.932 1.00 95.62 98 ALA A C 1
ATOM 756 O O . ALA A 1 98 ? -18.371 7.190 15.287 1.00 95.62 98 ALA A O 1
ATOM 757 N N . LYS A 1 99 ? -17.972 8.813 13.783 1.00 96.19 99 LYS A N 1
ATOM 758 C CA . LYS A 1 99 ? -19.023 8.404 12.840 1.00 96.19 99 LYS A CA 1
ATOM 759 C C . LYS A 1 99 ? -18.706 7.045 12.212 1.00 96.19 99 LYS A C 1
ATOM 761 O O . LYS A 1 99 ? -19.594 6.212 12.074 1.00 96.19 99 LYS A O 1
ATOM 766 N N . LEU A 1 100 ? -17.439 6.807 11.870 1.00 95.75 100 LEU A N 1
ATOM 767 C CA . LEU A 1 100 ? -16.991 5.515 11.351 1.00 95.75 100 LEU A CA 1
ATOM 768 C C . LEU A 1 100 ? -17.133 4.393 12.394 1.00 95.75 100 LEU A C 1
ATOM 770 O O . LEU A 1 100 ? -17.584 3.305 12.055 1.00 95.75 100 LEU A O 1
ATOM 774 N N . ALA A 1 101 ? -16.812 4.669 13.661 1.00 96.81 101 ALA A N 1
ATOM 775 C CA . ALA A 1 101 ? -16.993 3.724 14.760 1.00 96.81 101 ALA A CA 1
ATOM 776 C C . ALA A 1 101 ? -18.469 3.323 14.912 1.00 96.81 101 ALA A C 1
ATOM 778 O O . ALA A 1 101 ? -18.772 2.135 14.953 1.00 96.81 101 ALA A O 1
ATOM 779 N N . GLN A 1 102 ? -19.391 4.294 14.891 1.00 95.62 102 GLN A N 1
ATOM 780 C CA . GLN A 1 102 ? -20.836 4.026 14.908 1.00 95.62 102 GLN A CA 1
ATOM 781 C C . GLN A 1 102 ? -21.273 3.165 13.717 1.00 95.62 102 GLN A C 1
ATOM 783 O O . GLN A 1 102 ? -22.009 2.195 13.883 1.00 95.62 102 GLN A O 1
ATOM 788 N N . LEU A 1 103 ? -20.786 3.491 12.518 1.00 93.94 103 LEU A N 1
ATOM 789 C CA . LEU A 1 103 ? -21.105 2.768 11.289 1.00 93.94 103 LEU A CA 1
ATOM 790 C C . LEU A 1 103 ? -20.669 1.300 11.346 1.00 93.94 103 LEU A C 1
ATOM 792 O O . LEU A 1 103 ? -21.415 0.419 10.924 1.00 93.94 103 LEU A O 1
ATOM 796 N N . LEU A 1 104 ? -19.479 1.048 11.892 1.00 94.56 104 LEU A N 1
ATOM 797 C CA . LEU A 1 104 ? -18.903 -0.287 12.061 1.00 94.56 104 LEU A CA 1
ATOM 798 C C . LEU A 1 104 ? -19.347 -0.985 13.357 1.00 94.56 104 LEU A C 1
ATOM 800 O O . LEU A 1 104 ? -18.819 -2.055 13.680 1.00 94.56 104 LEU A O 1
ATOM 804 N N . LYS A 1 105 ? -20.305 -0.391 14.087 1.00 95.88 105 LYS A N 1
ATOM 805 C CA . LYS A 1 105 ? -20.827 -0.885 15.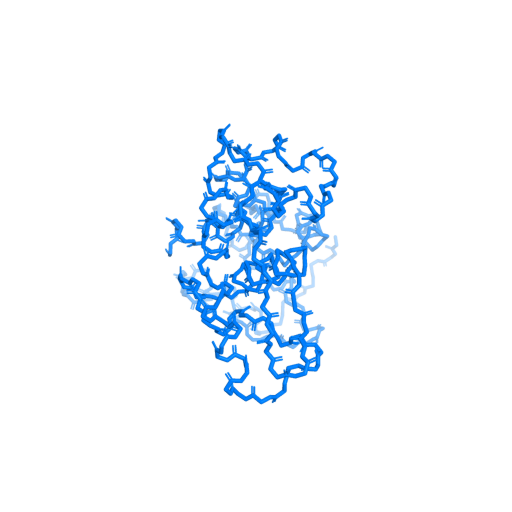370 1.00 95.88 105 LYS A CA 1
ATOM 806 C C . LYS A 1 105 ? -19.710 -1.174 16.377 1.00 95.88 105 LYS A C 1
ATOM 808 O O . LYS A 1 105 ? -19.680 -2.210 17.028 1.00 95.88 105 LYS A O 1
ATOM 813 N N . ILE A 1 106 ? -18.742 -0.266 16.443 1.00 96.06 106 ILE A N 1
ATOM 814 C CA . ILE A 1 106 ? -17.707 -0.243 17.470 1.00 96.06 106 ILE A CA 1
ATOM 815 C C . ILE A 1 106 ? -18.241 0.675 18.568 1.00 96.06 106 ILE A C 1
ATOM 817 O O . ILE A 1 106 ? -18.307 1.890 18.382 1.00 96.06 106 ILE A O 1
ATOM 821 N N . ASP A 1 107 ? -18.659 0.090 19.686 1.00 95.50 107 ASP A N 1
ATOM 822 C CA . ASP A 1 107 ? -19.296 0.768 20.826 1.00 95.50 107 ASP A CA 1
ATOM 823 C C . ASP A 1 107 ? -18.663 0.406 22.182 1.00 95.50 107 ASP A C 1
ATOM 825 O O . ASP A 1 107 ? -18.886 1.091 23.184 1.00 95.50 107 ASP A O 1
ATOM 829 N N . MET A 1 108 ? -17.799 -0.609 22.201 1.00 95.81 108 MET A N 1
ATOM 830 C CA . MET A 1 108 ? -17.132 -1.078 23.408 1.00 95.81 108 MET A CA 1
ATOM 831 C C . MET A 1 108 ? -16.076 -0.110 23.950 1.00 95.81 108 MET A C 1
ATOM 833 O O . MET A 1 108 ? -15.446 0.676 23.235 1.00 95.81 108 MET A O 1
ATOM 837 N N . ARG A 1 109 ? -15.842 -0.231 25.255 1.00 97.06 109 ARG A N 1
ATOM 838 C CA . ARG A 1 109 ? -14.731 0.394 25.968 1.00 97.06 109 ARG A CA 1
ATOM 839 C C . ARG A 1 109 ? -13.927 -0.714 26.618 1.00 97.06 109 ARG A C 1
ATOM 841 O O . ARG A 1 109 ? -14.506 -1.556 27.297 1.00 97.06 109 ARG A O 1
ATOM 848 N N . VAL A 1 110 ? -12.619 -0.698 26.420 1.00 96.31 110 VAL A N 1
ATOM 849 C CA . VAL A 1 110 ? -11.725 -1.729 26.954 1.00 96.31 110 VAL A CA 1
ATOM 850 C C . VAL A 1 110 ? -10.589 -1.072 27.716 1.00 96.31 110 VAL A C 1
ATOM 852 O O . VAL A 1 110 ? -10.159 0.030 27.372 1.00 96.31 110 VAL A O 1
ATOM 855 N N . THR A 1 111 ? -10.118 -1.743 28.759 1.00 96.38 111 THR A N 1
ATOM 856 C CA . THR A 1 111 ? -8.904 -1.352 29.471 1.00 96.38 111 THR A CA 1
ATOM 857 C C . THR A 1 111 ? -7.860 -2.427 29.222 1.00 96.38 111 THR A C 1
ATOM 859 O O . THR A 1 111 ? -8.140 -3.601 29.448 1.00 96.38 111 THR A O 1
ATOM 862 N N . ILE A 1 112 ? -6.692 -2.025 28.733 1.00 94.94 112 ILE A N 1
ATOM 863 C CA . ILE A 1 112 ? -5.541 -2.899 28.491 1.00 94.94 112 ILE A CA 1
ATOM 864 C C . ILE A 1 112 ? -4.366 -2.260 29.224 1.00 94.94 112 ILE A C 1
ATOM 866 O O . ILE A 1 112 ? -4.035 -1.104 28.948 1.00 94.94 112 ILE A O 1
ATOM 870 N N . GLY A 1 113 ? -3.816 -2.951 30.221 1.00 88.88 113 GLY A N 1
ATOM 871 C CA . GLY A 1 113 ? -2.860 -2.351 31.151 1.00 88.88 113 GLY A CA 1
ATOM 872 C C . GLY A 1 113 ? -3.410 -1.069 31.785 1.00 88.88 113 GLY A C 1
ATOM 873 O O . GLY A 1 113 ? -4.536 -1.019 32.283 1.00 88.88 113 GLY A O 1
ATOM 874 N N . ALA A 1 114 ? -2.639 0.016 31.704 1.00 86.81 114 ALA A N 1
ATOM 875 C CA . ALA A 1 114 ? -3.052 1.340 32.181 1.00 86.81 114 ALA A CA 1
ATOM 876 C C . ALA A 1 114 ? -3.919 2.135 31.175 1.00 86.81 114 ALA A C 1
ATOM 878 O O . ALA A 1 114 ? -4.360 3.252 31.467 1.00 86.81 114 ALA A O 1
ATOM 879 N N . ARG A 1 115 ? -4.153 1.609 29.966 1.00 90.94 115 ARG A N 1
ATOM 880 C CA . ARG A 1 115 ? -4.817 2.324 28.868 1.00 90.94 115 ARG A CA 1
ATOM 881 C C . ARG A 1 115 ? -6.307 2.033 28.822 1.00 90.94 115 ARG A C 1
ATOM 883 O O . ARG A 1 115 ? -6.719 0.897 28.639 1.00 90.94 115 ARG A O 1
ATOM 890 N N . LYS A 1 116 ? -7.117 3.092 28.852 1.00 94.81 116 LYS A N 1
ATOM 891 C CA . LYS A 1 116 ? -8.547 3.033 28.516 1.00 94.81 116 LYS A CA 1
ATOM 892 C C . LYS A 1 116 ? -8.736 3.370 27.042 1.00 94.81 116 LYS A C 1
ATOM 894 O O . LYS A 1 116 ? -8.412 4.474 26.603 1.00 94.81 116 LYS A O 1
ATOM 899 N N . LEU A 1 117 ? -9.260 2.425 26.276 1.00 96.25 117 LEU A N 1
ATOM 900 C CA . LEU A 1 117 ? -9.539 2.574 24.856 1.00 96.25 117 LEU A CA 1
ATOM 901 C C . LEU A 1 117 ? -11.043 2.746 24.654 1.00 96.25 117 LEU A C 1
ATOM 903 O O . LEU A 1 117 ? -11.857 1.918 25.063 1.00 96.25 117 LEU A O 1
ATOM 907 N N . HIS A 1 118 ? -11.401 3.855 24.017 1.00 96.81 118 HIS A N 1
ATOM 908 C CA . HIS A 1 118 ? -12.774 4.200 23.669 1.00 96.81 118 HIS A CA 1
ATOM 909 C C . HIS A 1 118 ? -13.067 3.842 22.204 1.00 96.81 118 HIS A C 1
ATOM 911 O O . HIS A 1 118 ? -12.126 3.683 21.420 1.00 96.81 118 HIS A O 1
ATOM 917 N N . PRO A 1 119 ? -14.346 3.790 21.789 1.00 97.94 119 PRO A N 1
ATOM 918 C CA . PRO A 1 119 ? -14.706 3.354 20.443 1.00 97.94 119 PRO A CA 1
ATOM 919 C C . PRO A 1 119 ? -14.003 4.093 19.292 1.00 97.94 119 PRO A C 1
ATOM 921 O O . PRO A 1 119 ? -13.533 3.429 18.368 1.00 97.94 119 PRO A O 1
ATOM 924 N N . PRO A 1 120 ? -13.832 5.434 19.320 1.00 97.38 120 PRO A N 1
ATOM 925 C CA . PRO A 1 120 ? -13.080 6.120 18.271 1.00 97.38 120 PRO A CA 1
ATOM 926 C C . PRO A 1 120 ? -11.605 5.697 18.216 1.00 97.38 120 PRO A C 1
ATOM 928 O O . PRO A 1 120 ? -11.036 5.604 17.132 1.00 97.38 120 PRO A O 1
ATOM 931 N N . THR A 1 121 ? -10.988 5.413 19.365 1.00 97.00 121 THR A N 1
ATOM 932 C CA . THR A 1 121 ? -9.603 4.933 19.432 1.00 97.00 121 THR A CA 1
ATOM 933 C C . THR A 1 121 ? -9.494 3.538 18.828 1.00 97.00 121 THR A C 1
ATOM 935 O O . THR A 1 121 ? -8.672 3.338 17.941 1.00 97.00 121 THR A O 1
ATOM 938 N N . LEU A 1 122 ? -10.374 2.611 19.221 1.00 98.12 122 LEU A N 1
ATOM 939 C CA . LEU A 1 122 ? -10.426 1.253 18.663 1.00 98.12 122 LEU A CA 1
ATOM 940 C C . LEU A 1 122 ? -10.672 1.269 17.150 1.00 98.12 122 LEU A C 1
ATOM 942 O O . LEU A 1 122 ? -9.983 0.588 16.401 1.00 98.12 122 LEU A O 1
ATOM 946 N N . CYS A 1 123 ? -11.588 2.120 16.681 1.00 98.19 123 CYS A N 1
ATOM 947 C CA . CYS A 1 123 ? -11.832 2.320 15.255 1.00 98.19 123 CYS A CA 1
ATOM 948 C C . CYS A 1 123 ? -10.606 2.875 14.520 1.00 98.19 123 CYS A C 1
ATOM 950 O O . CYS A 1 123 ? -10.371 2.514 13.367 1.00 98.19 123 CYS A O 1
ATOM 952 N N . SER A 1 124 ? -9.826 3.755 15.158 1.00 97.69 124 SER A N 1
ATOM 953 C CA . SER A 1 124 ? -8.572 4.221 14.568 1.00 97.69 124 SER A CA 1
ATOM 954 C C . SER A 1 124 ? -7.551 3.102 14.463 1.00 97.69 124 SER A C 1
ATOM 956 O O . SER A 1 124 ? -7.008 2.919 1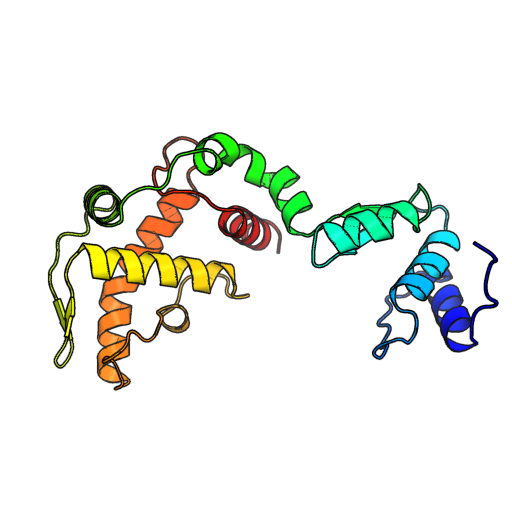3.383 1.00 97.69 124 SER A O 1
ATOM 958 N N . ILE A 1 125 ? -7.358 2.326 15.532 1.00 98.19 125 ILE A N 1
ATOM 959 C CA . ILE A 1 125 ? -6.413 1.206 15.538 1.00 98.19 125 ILE A CA 1
ATOM 960 C C . ILE A 1 125 ? -6.821 0.177 14.476 1.00 98.19 125 ILE A C 1
ATOM 962 O O . ILE A 1 125 ? -5.984 -0.193 13.670 1.00 98.19 125 ILE A O 1
ATOM 966 N N . ALA A 1 126 ? -8.106 -0.185 14.374 1.00 98.31 126 ALA A N 1
ATOM 967 C CA . ALA A 1 126 ? -8.602 -1.089 13.331 1.00 98.31 126 ALA A CA 1
ATOM 968 C C . ALA A 1 126 ? -8.329 -0.574 11.908 1.00 98.31 126 ALA A C 1
ATOM 970 O O . ALA A 1 126 ? -7.962 -1.344 11.024 1.00 98.31 126 ALA A O 1
ATOM 971 N N . ARG A 1 127 ? -8.480 0.736 11.678 1.00 98.00 127 ARG A N 1
ATOM 972 C CA . ARG A 1 127 ? -8.147 1.354 10.386 1.00 98.00 127 ARG A CA 1
ATOM 973 C C . ARG A 1 127 ? -6.656 1.272 10.093 1.00 98.00 127 ARG A C 1
ATOM 975 O O . ARG A 1 127 ? -6.275 0.994 8.961 1.00 98.00 127 ARG A O 1
ATOM 982 N N . ASP A 1 128 ? -5.835 1.527 11.101 1.00 98.25 128 ASP A N 1
ATOM 983 C CA . ASP A 1 128 ? -4.385 1.473 10.976 1.00 98.25 128 ASP A CA 1
ATOM 984 C C . ASP A 1 128 ? -3.926 0.018 10.757 1.00 98.25 128 ASP A C 1
ATOM 986 O O . ASP A 1 128 ? -3.053 -0.212 9.929 1.00 98.25 128 ASP A O 1
ATOM 990 N N . THR A 1 129 ? -4.594 -0.971 11.366 1.00 98.69 129 THR A N 1
ATOM 991 C CA . THR A 1 129 ? -4.401 -2.406 11.087 1.00 98.69 129 THR A CA 1
ATOM 992 C C . THR A 1 129 ? -4.680 -2.749 9.626 1.00 98.69 129 THR A C 1
ATOM 994 O O . THR A 1 129 ? -3.850 -3.376 8.971 1.00 98.69 129 THR A O 1
ATOM 997 N N . VAL A 1 130 ? -5.809 -2.292 9.070 1.00 98.56 130 VAL A N 1
ATOM 998 C CA . VAL A 1 130 ? -6.112 -2.483 7.640 1.00 98.56 130 VAL A CA 1
ATOM 999 C C . VAL A 1 130 ? -5.065 -1.803 6.753 1.00 98.56 130 VAL A C 1
ATOM 1001 O O . VAL A 1 130 ? -4.667 -2.358 5.732 1.00 98.56 130 VAL A O 1
ATOM 1004 N N . GLN A 1 131 ? -4.589 -0.619 7.141 1.00 98.25 131 GLN A N 1
ATOM 1005 C CA . GLN A 1 131 ? -3.547 0.089 6.400 1.00 98.25 131 GLN A CA 1
ATOM 1006 C C . GLN A 1 131 ? -2.219 -0.685 6.397 1.00 98.25 131 GLN A C 1
ATOM 1008 O O . GLN A 1 131 ? -1.603 -0.786 5.339 1.00 98.25 131 GLN A O 1
ATOM 1013 N N . GLN A 1 132 ? -1.797 -1.252 7.535 1.00 98.44 132 GLN A N 1
ATOM 1014 C CA . GLN A 1 132 ? -0.601 -2.102 7.608 1.00 98.44 132 GLN A CA 1
ATOM 1015 C C . GLN A 1 132 ? -0.754 -3.354 6.740 1.00 98.44 132 GLN A C 1
ATOM 1017 O O . GLN A 1 132 ? 0.164 -3.706 6.008 1.00 98.44 132 GLN A O 1
ATOM 1022 N N . TYR A 1 133 ? -1.935 -3.974 6.739 1.00 98.38 133 TYR A N 1
ATOM 1023 C CA . TYR A 1 133 ? -2.237 -5.098 5.849 1.00 98.38 133 TYR A CA 1
ATOM 1024 C C . TYR A 1 133 ? -2.173 -4.731 4.363 1.00 98.38 133 TYR A C 1
ATOM 1026 O O . TYR A 1 133 ? -1.666 -5.500 3.549 1.00 98.38 133 TYR A O 1
ATOM 1034 N N . CYS A 1 134 ? -2.611 -3.528 3.987 1.00 97.81 134 CYS A N 1
ATOM 1035 C CA . CYS A 1 134 ? -2.465 -3.055 2.609 1.00 97.81 134 CYS A CA 1
ATOM 1036 C C . CYS A 1 134 ? -0.998 -2.859 2.190 1.00 97.81 134 CYS A C 1
ATOM 1038 O O . CYS A 1 134 ? -0.711 -2.832 0.995 1.00 97.81 134 CYS A O 1
ATOM 1040 N N . TYR A 1 135 ? -0.081 -2.715 3.149 1.00 96.56 135 TYR A N 1
ATOM 1041 C CA . TYR A 1 135 ? 1.354 -2.561 2.906 1.00 96.56 135 TYR A CA 1
ATOM 1042 C C . TYR A 1 135 ? 2.147 -3.865 3.038 1.00 96.56 135 TYR A C 1
ATOM 1044 O O . TYR A 1 135 ? 3.324 -3.887 2.679 1.00 96.56 135 TYR A O 1
ATOM 1052 N N . SER A 1 136 ? 1.530 -4.938 3.533 1.00 96.69 136 SER A N 1
ATOM 1053 C CA . SER A 1 136 ? 2.168 -6.245 3.660 1.00 96.69 136 SER A CA 1
ATOM 1054 C C . SER A 1 136 ? 1.963 -7.108 2.414 1.00 96.69 136 SER A C 1
ATOM 1056 O O . SER A 1 136 ? 1.048 -6.888 1.611 1.00 96.69 136 SER A O 1
ATOM 1058 N N . ALA A 1 137 ? 2.805 -8.133 2.284 1.00 94.06 137 ALA A N 1
ATOM 1059 C CA . ALA A 1 137 ? 2.637 -9.201 1.303 1.00 94.06 137 ALA A CA 1
ATOM 1060 C C . ALA A 1 137 ? 1.686 -10.313 1.791 1.00 94.06 137 ALA A C 1
ATOM 1062 O O . ALA A 1 137 ? 1.443 -11.256 1.051 1.00 94.06 137 ALA A O 1
ATOM 1063 N N . ASP A 1 138 ? 1.149 -10.205 3.010 1.00 95.69 138 ASP A N 1
ATOM 1064 C CA . ASP A 1 138 ? 0.353 -11.265 3.630 1.00 95.69 138 ASP A CA 1
ATOM 1065 C C . ASP A 1 138 ? -1.005 -11.422 2.940 1.00 95.69 138 ASP A C 1
ATOM 1067 O O . ASP A 1 138 ? -1.665 -10.433 2.612 1.00 95.69 138 ASP A O 1
ATOM 1071 N N . ASP A 1 139 ? -1.475 -12.658 2.788 1.00 94.19 139 ASP A N 1
ATOM 1072 C CA . ASP A 1 139 ? -2.770 -12.934 2.154 1.00 94.19 139 ASP A CA 1
ATOM 1073 C C . ASP A 1 139 ? -3.958 -12.569 3.050 1.00 94.19 139 ASP A C 1
ATOM 1075 O O . ASP A 1 139 ? -5.034 -12.215 2.565 1.00 94.19 139 ASP A O 1
ATOM 1079 N N . VAL A 1 140 ? -3.768 -12.594 4.371 1.00 95.56 140 VAL A N 1
ATOM 1080 C CA . VAL A 1 140 ? -4.829 -12.393 5.367 1.00 95.56 140 VAL A CA 1
ATOM 1081 C C . VAL A 1 140 ? -4.431 -11.377 6.436 1.00 95.56 140 VAL A C 1
ATOM 1083 O O . VAL A 1 140 ? -3.252 -11.142 6.693 1.00 95.56 140 VAL A O 1
ATOM 1086 N N . LEU A 1 141 ? -5.432 -10.767 7.076 1.00 97.62 141 LEU A N 1
ATOM 1087 C CA . LEU A 1 141 ? -5.230 -9.950 8.271 1.00 97.62 141 LEU A CA 1
ATOM 1088 C C . LEU A 1 141 ? -4.762 -10.841 9.431 1.00 97.62 141 LEU A C 1
ATOM 1090 O O . LEU A 1 141 ? -5.322 -11.902 9.686 1.00 97.62 141 LEU A O 1
ATOM 1094 N N . THR A 1 142 ? -3.742 -10.386 10.150 1.00 97.31 142 THR A N 1
ATOM 1095 C CA . THR A 1 142 ? -3.100 -11.114 11.260 1.00 97.31 142 THR A CA 1
ATOM 1096 C C . THR A 1 142 ? -2.735 -10.151 12.386 1.00 97.31 142 THR A C 1
ATOM 1098 O O . THR A 1 142 ? -2.691 -8.935 12.174 1.00 97.31 142 THR A O 1
ATOM 1101 N N . HIS A 1 143 ? -2.421 -10.681 13.574 1.00 96.50 143 HIS A N 1
ATOM 1102 C CA . HIS A 1 143 ? -2.023 -9.878 14.739 1.00 96.50 143 HIS A CA 1
ATOM 1103 C C . HIS A 1 143 ? -0.825 -8.957 14.456 1.00 96.50 143 HIS A C 1
ATOM 1105 O O . HIS A 1 143 ? -0.755 -7.867 15.014 1.00 96.50 143 HIS A O 1
ATOM 1111 N N . GLN A 1 144 ? 0.069 -9.338 13.538 1.00 97.00 144 GLN A N 1
ATOM 1112 C CA . GLN A 1 144 ? 1.271 -8.570 13.191 1.00 97.00 144 GLN A CA 1
ATOM 1113 C C . GLN A 1 144 ? 0.944 -7.226 12.531 1.00 97.00 144 GLN A C 1
ATOM 1115 O O . GLN A 1 144 ? 1.730 -6.284 12.595 1.00 97.00 144 GLN A O 1
ATOM 1120 N N . HIS A 1 145 ? -0.242 -7.112 11.931 1.00 98.44 145 HIS A N 1
ATOM 1121 C CA . HIS A 1 145 ? -0.721 -5.866 11.346 1.00 98.44 145 HIS A CA 1
ATOM 1122 C C . HIS A 1 145 ? -1.248 -4.885 12.398 1.00 98.44 145 HIS A C 1
ATOM 1124 O O . HIS A 1 145 ? -1.467 -3.711 12.095 1.00 98.44 145 HIS A O 1
ATOM 1130 N N . VAL A 1 146 ? -1.507 -5.335 13.629 1.00 98.38 146 VAL A N 1
ATOM 1131 C CA . VAL A 1 146 ? -2.015 -4.470 14.694 1.00 98.38 146 VAL A CA 1
ATOM 1132 C C . VAL A 1 146 ? -0.871 -3.573 15.169 1.00 98.38 146 VAL A C 1
ATOM 1134 O O . VAL A 1 146 ? 0.147 -4.076 15.644 1.00 98.38 146 VAL A O 1
ATOM 1137 N N . PRO A 1 147 ? -0.993 -2.238 15.035 1.00 97.50 147 PRO A N 1
ATOM 1138 C CA . PRO A 1 147 ? 0.088 -1.342 15.419 1.00 97.50 147 PRO A CA 1
ATOM 1139 C C . PRO A 1 147 ? 0.281 -1.377 16.932 1.00 97.50 147 PRO A C 1
ATOM 1141 O O . PRO A 1 147 ? -0.668 -1.639 17.662 1.00 97.50 147 PRO A O 1
ATOM 1144 N N . TRP A 1 148 ? 1.478 -1.019 17.392 1.00 95.75 148 TRP A N 1
ATOM 1145 C CA . TRP A 1 148 ? 1.799 -0.815 18.804 1.00 95.75 148 TRP A CA 1
ATOM 1146 C C . TRP A 1 148 ? 1.409 0.603 19.226 1.00 95.75 148 TRP A C 1
ATOM 1148 O O . TRP A 1 148 ? 2.147 1.557 18.946 1.00 95.75 148 TRP A O 1
ATOM 1158 N N . PRO A 1 149 ? 0.242 0.820 19.861 1.00 92.31 149 PRO A N 1
ATOM 1159 C CA . PRO A 1 149 ? -0.127 2.150 20.298 1.00 92.31 149 PRO A CA 1
ATOM 1160 C C . PRO A 1 149 ? 0.797 2.547 21.447 1.00 92.31 149 PRO A C 1
ATOM 1162 O O . PRO A 1 149 ? 1.182 1.713 22.263 1.00 92.31 149 PRO A O 1
ATOM 1165 N N . LYS A 1 150 ? 1.105 3.844 21.567 1.00 89.62 150 LYS A N 1
ATOM 1166 C CA . LYS A 1 150 ? 1.840 4.366 22.733 1.00 89.62 150 LYS A CA 1
ATOM 1167 C C . LYS A 1 150 ? 1.241 3.768 24.017 1.00 89.62 150 LYS A C 1
ATOM 1169 O O . LYS A 1 150 ? 0.023 3.671 24.105 1.00 89.62 150 LYS A O 1
ATOM 1174 N N . GLY A 1 151 ? 2.055 3.420 25.011 1.00 87.75 151 GLY A N 1
ATOM 1175 C CA . GLY A 1 151 ? 1.587 2.928 26.316 1.00 87.75 151 GLY A CA 1
ATOM 1176 C C . GLY A 1 151 ? 0.925 1.546 26.327 1.00 87.75 151 GLY A C 1
ATOM 1177 O O . GLY A 1 151 ? 0.321 1.217 27.338 1.00 87.75 151 GLY A O 1
ATOM 1178 N N . ILE A 1 152 ? 1.005 0.798 25.228 1.00 90.69 152 ILE A N 1
ATOM 1179 C CA . ILE A 1 152 ? 0.947 -0.665 25.212 1.00 90.69 152 ILE A CA 1
ATOM 1180 C C . ILE A 1 152 ? 2.350 -1.084 24.792 1.00 90.69 152 ILE A C 1
ATOM 1182 O O . ILE A 1 152 ? 2.828 -0.666 23.734 1.00 90.69 152 ILE A O 1
ATOM 1186 N N . SER A 1 153 ? 3.061 -1.770 25.673 1.00 90.31 153 SER A N 1
ATOM 1187 C CA . SER A 1 153 ? 4.485 -2.078 25.459 1.00 90.31 153 SER A CA 1
ATOM 1188 C C . SER A 1 153 ? 4.851 -3.501 25.843 1.00 90.31 153 SER A C 1
ATOM 1190 O O . SER A 1 153 ? 5.902 -3.972 25.427 1.00 90.31 153 SER A O 1
ATOM 1192 N N . GLU A 1 154 ? 3.969 -4.185 26.566 1.00 95.31 154 GLU A N 1
ATOM 1193 C CA . GLU A 1 154 ? 4.122 -5.597 26.878 1.00 95.31 154 GLU A CA 1
ATOM 1194 C C . GLU A 1 154 ? 3.437 -6.456 25.809 1.00 95.31 154 GLU A C 1
ATOM 1196 O O . GLU A 1 154 ? 2.344 -6.126 25.341 1.00 95.31 154 GLU A O 1
ATOM 1201 N N . GLU A 1 155 ? 4.045 -7.590 25.464 1.00 95.62 155 GLU A N 1
ATOM 1202 C CA . GLU A 1 155 ? 3.521 -8.518 24.448 1.00 95.62 155 GLU A CA 1
ATOM 1203 C C . GLU A 1 155 ? 2.097 -8.982 24.781 1.00 95.62 155 GLU A C 1
ATOM 1205 O O . GLU A 1 155 ? 1.195 -8.883 23.959 1.00 95.62 155 GLU A O 1
ATOM 1210 N N . HIS A 1 156 ? 1.855 -9.368 26.037 1.00 96.31 156 HIS A N 1
ATOM 1211 C CA . HIS A 1 156 ? 0.532 -9.777 26.518 1.00 96.31 156 HIS A CA 1
ATOM 1212 C C . HIS A 1 156 ? -0.543 -8.687 26.308 1.00 96.31 156 HIS A C 1
ATOM 1214 O O . HIS A 1 156 ? -1.693 -8.999 25.981 1.00 96.31 156 HIS A O 1
ATOM 1220 N N . GLU A 1 157 ? -0.193 -7.412 26.503 1.00 96.38 157 GLU A N 1
ATOM 1221 C CA . GLU A 1 157 ? -1.119 -6.296 26.293 1.00 96.38 157 GLU A CA 1
ATOM 1222 C C . GLU A 1 157 ? -1.419 -6.104 24.800 1.00 96.38 157 GLU A C 1
ATOM 1224 O O . GLU A 1 157 ? -2.563 -5.827 24.423 1.00 96.38 157 GLU A O 1
ATOM 1229 N N . HIS A 1 158 ? -0.403 -6.259 23.945 1.00 97.19 158 HIS A N 1
ATOM 1230 C CA . HIS A 1 158 ? -0.565 -6.206 22.493 1.00 97.19 158 HIS A CA 1
ATOM 1231 C C . HIS A 1 158 ? -1.399 -7.377 21.975 1.00 97.19 158 HIS A C 1
ATOM 1233 O O . HIS A 1 158 ? -2.342 -7.142 21.221 1.00 97.19 158 HIS A O 1
ATOM 1239 N N . ASP A 1 159 ? -1.170 -8.593 22.467 1.00 97.38 159 ASP A N 1
ATOM 1240 C CA . ASP A 1 159 ? -1.977 -9.770 22.142 1.00 97.38 159 ASP A CA 1
ATOM 1241 C C . ASP A 1 159 ? -3.454 -9.545 22.483 1.00 97.38 159 ASP A C 1
ATOM 1243 O O . ASP A 1 159 ? -4.344 -9.796 21.663 1.00 97.38 159 ASP A O 1
ATOM 1247 N N . GLN A 1 160 ? -3.733 -9.004 23.674 1.00 97.38 160 GLN A N 1
ATOM 1248 C CA . GLN A 1 160 ? -5.094 -8.661 24.081 1.00 97.38 160 GLN A CA 1
ATOM 1249 C C . GLN A 1 160 ? -5.703 -7.595 23.157 1.00 97.38 160 GLN A C 1
ATOM 1251 O O . GLN A 1 160 ? -6.868 -7.700 22.761 1.00 97.38 160 GLN A O 1
ATOM 1256 N N . LEU A 1 161 ? -4.930 -6.570 22.784 1.00 97.81 161 LEU A N 1
ATOM 1257 C CA . LEU A 1 161 ? -5.375 -5.553 21.833 1.00 97.81 161 LEU A CA 1
ATOM 1258 C C . LEU A 1 161 ? -5.692 -6.174 20.471 1.00 97.81 161 LEU A C 1
ATOM 1260 O O . LEU A 1 161 ? -6.735 -5.865 19.891 1.00 97.81 161 LEU A O 1
ATOM 1264 N N . ALA A 1 162 ? -4.815 -7.037 19.965 1.00 98.12 162 ALA A N 1
ATOM 1265 C CA . ALA A 1 162 ? -4.956 -7.664 18.665 1.00 98.12 162 ALA A CA 1
ATOM 1266 C C . ALA A 1 162 ? -6.206 -8.546 18.604 1.00 98.12 162 ALA A C 1
ATOM 1268 O O . ALA A 1 162 ? -6.992 -8.415 17.665 1.00 98.12 162 ALA A O 1
ATOM 1269 N N . GLN A 1 163 ? -6.460 -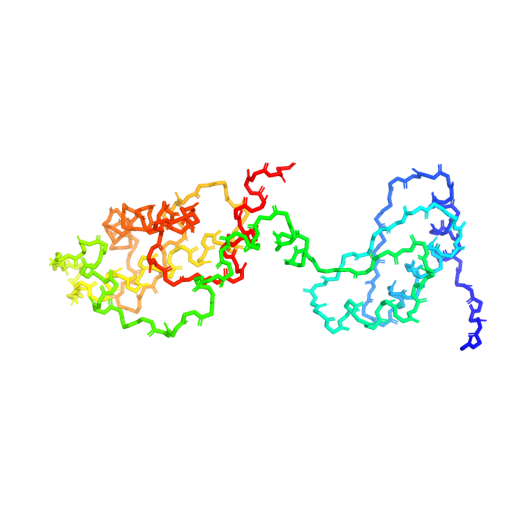9.349 19.641 1.00 97.88 163 GLN A N 1
ATOM 1270 C CA . GLN A 1 163 ? -7.680 -10.156 19.757 1.00 97.88 163 GLN A CA 1
ATOM 1271 C C . GLN A 1 163 ? -8.960 -9.306 19.698 1.00 97.88 163 GLN A C 1
ATOM 1273 O O . GLN A 1 163 ? -9.956 -9.718 19.104 1.00 97.88 163 GLN A O 1
ATOM 1278 N N . ILE A 1 164 ? -8.940 -8.101 20.277 1.00 97.75 164 ILE A N 1
ATOM 1279 C CA . ILE A 1 164 ? -10.086 -7.179 20.266 1.00 97.75 164 ILE A CA 1
ATOM 1280 C C . ILE A 1 164 ? -10.239 -6.489 18.903 1.00 97.75 164 ILE A C 1
ATOM 1282 O O . ILE A 1 164 ? -11.355 -6.319 18.406 1.00 97.75 164 ILE A O 1
ATOM 1286 N N . VAL A 1 165 ? -9.131 -6.048 18.304 1.00 98.19 165 VAL A N 1
ATOM 1287 C CA . VAL A 1 165 ? -9.137 -5.190 17.112 1.00 98.19 165 VAL A CA 1
ATOM 1288 C C . VAL A 1 165 ? -9.299 -5.978 15.818 1.00 98.19 165 VAL A C 1
ATOM 1290 O O . VAL A 1 165 ? -9.965 -5.479 14.909 1.00 98.19 165 VAL A O 1
ATOM 1293 N N . LEU A 1 166 ? -8.737 -7.184 15.712 1.00 98.06 166 LEU A N 1
ATOM 1294 C CA . LEU A 1 166 ? -8.753 -7.958 14.467 1.00 98.06 166 LEU A CA 1
ATOM 1295 C C . LEU A 1 166 ? -10.166 -8.160 13.901 1.00 98.06 166 LEU A C 1
ATOM 1297 O O . LEU A 1 166 ? -10.380 -7.769 12.752 1.00 98.06 166 LEU A O 1
ATOM 1301 N N . PRO A 1 167 ? -11.175 -8.585 14.687 1.00 97.56 167 PRO A N 1
ATOM 1302 C CA . PRO A 1 167 ? -12.541 -8.701 14.176 1.00 97.56 167 PRO A CA 1
ATOM 1303 C C . PRO A 1 167 ? -13.126 -7.368 13.682 1.00 97.56 167 PRO A C 1
ATOM 1305 O O . PRO A 1 167 ? -14.019 -7.339 12.838 1.00 97.56 167 PRO A O 1
ATOM 1308 N N . MET A 1 168 ? -12.668 -6.230 14.215 1.00 98.12 168 MET A N 1
ATOM 1309 C CA . MET A 1 168 ? -13.089 -4.904 13.746 1.00 98.12 168 MET A CA 1
ATOM 1310 C C . MET A 1 168 ? -12.414 -4.539 12.422 1.00 98.12 168 MET A C 1
ATOM 1312 O O . MET A 1 168 ? -13.070 -3.984 11.537 1.00 98.12 168 MET A O 1
ATOM 1316 N N . ALA A 1 169 ? -11.122 -4.849 12.291 1.00 98.44 169 ALA A N 1
ATOM 1317 C CA . ALA A 1 169 ? -10.352 -4.654 11.069 1.00 98.44 169 ALA A CA 1
ATOM 1318 C C . ALA A 1 169 ? -10.893 -5.530 9.928 1.00 98.44 169 ALA A C 1
ATOM 1320 O O . ALA A 1 169 ? -11.093 -5.029 8.827 1.00 98.44 169 ALA A O 1
ATOM 1321 N N . GLU A 1 170 ? -11.244 -6.788 10.199 1.00 97.81 170 GLU A N 1
ATOM 1322 C CA . GLU A 1 170 ? -11.860 -7.705 9.230 1.00 97.81 170 GLU A CA 1
ATOM 1323 C C . GLU A 1 170 ? -13.221 -7.205 8.733 1.00 97.81 170 GLU A C 1
ATOM 1325 O O . GLU A 1 170 ? -13.482 -7.194 7.527 1.00 97.81 170 GLU A O 1
ATOM 1330 N N . ARG A 1 171 ? -14.086 -6.712 9.635 1.00 97.38 171 ARG A N 1
ATOM 1331 C CA . ARG A 1 171 ? -15.354 -6.072 9.238 1.00 97.38 171 ARG A CA 1
ATOM 1332 C C . ARG A 1 171 ? -15.115 -4.840 8.370 1.00 97.38 171 ARG A C 1
ATOM 1334 O O . ARG A 1 171 ? -15.823 -4.637 7.385 1.00 97.38 171 ARG A O 1
ATOM 1341 N N . MET A 1 172 ? -14.124 -4.023 8.723 1.00 98.06 172 MET A N 1
ATOM 1342 C CA . MET A 1 172 ? -13.749 -2.852 7.932 1.00 98.06 172 MET A CA 1
ATOM 1343 C C . MET A 1 172 ? -13.226 -3.255 6.548 1.00 98.06 172 MET A C 1
ATOM 1345 O O . MET A 1 172 ? -13.627 -2.654 5.556 1.00 98.06 172 MET A O 1
ATOM 1349 N N . TRP A 1 173 ? -12.383 -4.285 6.468 1.00 97.94 173 TRP A N 1
ATOM 1350 C CA . TRP A 1 173 ? -11.858 -4.816 5.211 1.00 97.94 173 TRP A CA 1
ATOM 1351 C C . TRP A 1 173 ? -12.958 -5.413 4.330 1.00 97.94 173 TRP A C 1
ATOM 1353 O O . TRP A 1 173 ? -12.969 -5.209 3.119 1.00 97.94 173 TRP A O 1
ATOM 1363 N N . THR A 1 174 ? -13.937 -6.082 4.936 1.00 96.94 174 THR A N 1
ATOM 1364 C CA . THR A 1 174 ? -15.121 -6.590 4.229 1.00 96.94 174 THR A CA 1
ATOM 1365 C C . THR A 1 174 ? -15.937 -5.450 3.610 1.00 96.94 174 THR A C 1
ATOM 1367 O O . THR A 1 174 ? -16.291 -5.520 2.438 1.00 96.94 174 THR A O 1
ATOM 1370 N N . ASP A 1 175 ? -16.186 -4.359 4.346 1.00 97.12 175 ASP A N 1
ATOM 1371 C CA . ASP A 1 175 ? -16.869 -3.171 3.799 1.00 97.12 175 ASP A CA 1
ATOM 1372 C C . ASP A 1 175 ? -16.054 -2.489 2.686 1.00 97.12 175 ASP A C 1
ATOM 1374 O O . ASP A 1 175 ? -16.607 -2.018 1.687 1.00 97.12 175 ASP A O 1
ATOM 1378 N N . LEU A 1 176 ? -14.730 -2.428 2.836 1.00 96.94 176 LEU A N 1
ATOM 1379 C CA . LEU A 1 176 ? -13.848 -1.879 1.809 1.00 96.94 176 LEU A CA 1
ATOM 1380 C C . LEU A 1 176 ? -13.943 -2.666 0.501 1.00 96.94 176 LEU A C 1
ATOM 1382 O O . LEU A 1 176 ? -13.906 -2.048 -0.553 1.00 96.94 176 LEU A O 1
ATOM 1386 N N . GLN A 1 177 ? -14.150 -3.979 0.550 1.00 96.12 177 GLN A N 1
ATOM 1387 C CA . GLN A 1 177 ? -14.283 -4.817 -0.642 1.00 96.12 177 GLN A CA 1
ATOM 1388 C C . GLN A 1 177 ? -15.653 -4.729 -1.338 1.00 96.12 177 GLN A C 1
ATOM 1390 O O . GLN A 1 177 ? -15.758 -5.185 -2.474 1.00 96.12 177 GLN A O 1
ATOM 1395 N N . ASP A 1 178 ? -16.685 -4.141 -0.716 1.00 95.44 178 ASP A N 1
ATOM 1396 C CA . ASP A 1 178 ? -18.013 -3.964 -1.330 1.00 95.44 178 ASP A CA 1
ATOM 1397 C C . ASP A 1 178 ? -18.056 -2.650 -2.152 1.00 95.44 178 ASP A C 1
ATOM 1399 O O . ASP A 1 178 ? -18.085 -1.556 -1.565 1.00 95.44 178 ASP A O 1
ATOM 1403 N N . PRO A 1 179 ? -18.033 -2.707 -3.502 1.00 93.31 179 PRO A N 1
ATOM 1404 C CA . PRO A 1 179 ? -18.040 -1.508 -4.342 1.00 93.31 179 PRO A CA 1
ATOM 1405 C C . PRO A 1 179 ? -19.378 -0.763 -4.305 1.00 93.31 179 PRO A C 1
ATOM 1407 O O . PRO A 1 179 ? -19.391 0.458 -4.443 1.00 93.31 179 PRO A O 1
ATOM 1410 N N . ASP A 1 180 ? -20.484 -1.468 -4.062 1.00 92.06 180 ASP A N 1
ATOM 1411 C CA . ASP A 1 180 ? -21.834 -0.930 -4.236 1.00 92.06 180 ASP A CA 1
ATOM 1412 C C . ASP A 1 180 ? -22.395 -0.361 -2.926 1.00 92.06 180 ASP A C 1
ATOM 1414 O O . ASP A 1 180 ? -23.065 0.674 -2.907 1.00 92.06 180 ASP A O 1
ATOM 1418 N N . ARG A 1 181 ? -22.127 -1.031 -1.799 1.00 91.88 181 ARG A N 1
ATOM 1419 C CA . ARG A 1 181 ? -22.735 -0.716 -0.492 1.00 91.88 181 ARG A CA 1
ATOM 1420 C C . ARG A 1 181 ? -21.737 -0.299 0.575 1.00 91.88 181 ARG A C 1
ATOM 1422 O O . ARG A 1 181 ? -22.165 0.135 1.650 1.00 91.88 181 ARG A O 1
ATOM 1429 N N . GLY A 1 182 ? -20.439 -0.416 0.306 1.00 93.56 182 GLY A N 1
ATOM 1430 C CA . GLY A 1 182 ? -19.414 -0.077 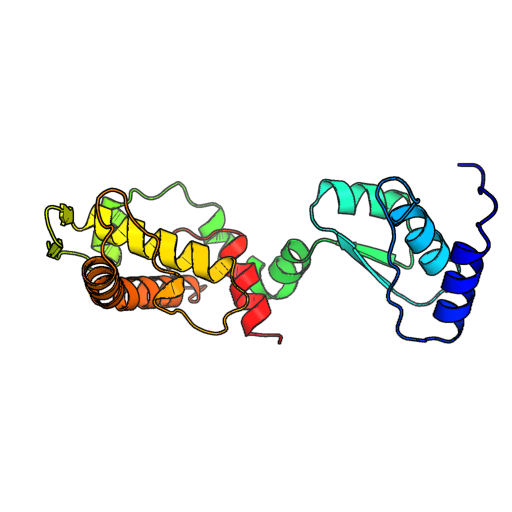1.278 1.00 93.56 182 GLY A CA 1
ATOM 1431 C C . GLY A 1 182 ? -19.421 1.409 1.649 1.00 93.56 182 GLY A C 1
ATOM 1432 O O . GLY A 1 182 ? -19.642 2.308 0.827 1.00 93.56 182 GLY A O 1
ATOM 1433 N N . LYS A 1 183 ? -19.198 1.686 2.932 1.00 92.81 183 LYS A N 1
ATOM 1434 C CA . LYS A 1 183 ? -19.345 3.027 3.513 1.00 92.81 183 LYS A CA 1
ATOM 1435 C C . LYS A 1 183 ? -18.056 3.575 4.110 1.00 92.81 183 LYS A C 1
ATOM 1437 O O . LYS A 1 183 ? -17.960 4.787 4.311 1.00 92.81 183 LYS A O 1
ATOM 1442 N N . VAL A 1 184 ? -17.071 2.723 4.385 1.00 95.44 184 VAL A N 1
ATOM 1443 C CA . VAL A 1 184 ? -15.746 3.129 4.869 1.00 95.44 184 VAL A CA 1
ATOM 1444 C C . VAL A 1 184 ? -15.083 4.025 3.804 1.00 95.44 184 VAL A C 1
ATOM 1446 O O . VAL A 1 184 ? -15.200 3.738 2.609 1.00 95.44 184 VAL A O 1
ATOM 1449 N N . PRO A 1 185 ? -14.403 5.125 4.174 1.00 94.19 185 PRO A N 1
ATOM 1450 C CA . PRO A 1 185 ? -13.634 5.914 3.213 1.00 94.19 185 PRO A CA 1
ATOM 1451 C C . PRO A 1 185 ? -12.615 5.053 2.462 1.00 94.19 185 PRO A C 1
ATOM 1453 O O . PRO A 1 185 ? -11.870 4.292 3.080 1.00 94.19 185 PRO A O 1
ATOM 1456 N N . PHE A 1 186 ? -12.585 5.175 1.137 1.00 96.12 186 PHE A N 1
ATOM 1457 C CA . PHE A 1 186 ? -11.754 4.335 0.280 1.00 96.12 186 PHE A CA 1
ATOM 1458 C C . PHE A 1 186 ? -10.494 5.088 -0.171 1.00 96.12 186 PHE A C 1
ATOM 1460 O O . PHE A 1 186 ? -10.528 6.303 -0.348 1.00 96.12 186 PHE A O 1
ATOM 1467 N N . LYS A 1 187 ? -9.375 4.377 -0.331 1.00 95.31 187 LYS A N 1
ATOM 1468 C CA . LYS A 1 187 ? -8.066 4.926 -0.706 1.00 95.31 187 LYS A CA 1
ATOM 1469 C C . LYS A 1 187 ? -7.417 4.071 -1.790 1.00 95.31 187 LYS A C 1
ATOM 1471 O O . LYS A 1 187 ? -7.783 2.912 -1.970 1.00 95.31 187 LYS A O 1
ATOM 1476 N N . HIS A 1 188 ? -6.395 4.628 -2.438 1.00 95.12 188 HIS A N 1
ATOM 1477 C CA . HIS A 1 188 ? -5.642 3.944 -3.488 1.00 95.12 188 HIS A CA 1
ATOM 1478 C C . HIS A 1 188 ? -5.016 2.614 -3.041 1.00 95.12 188 HIS A C 1
ATOM 1480 O O . HIS A 1 188 ? -5.068 1.637 -3.785 1.00 95.12 188 HIS A O 1
ATOM 1486 N N . ASP A 1 189 ? -4.504 2.547 -1.811 1.00 96.38 189 ASP A N 1
ATOM 1487 C CA . ASP A 1 189 ? -3.870 1.331 -1.284 1.00 96.38 189 ASP A CA 1
ATOM 1488 C C . ASP A 1 189 ? -4.856 0.162 -1.157 1.00 96.38 189 ASP A C 1
ATOM 1490 O O . ASP A 1 189 ? -4.470 -0.995 -1.305 1.00 96.38 189 ASP A O 1
ATOM 1494 N N . HIS A 1 190 ? -6.146 0.445 -0.939 1.00 97.44 190 HIS A N 1
ATOM 1495 C CA . HIS A 1 190 ? -7.153 -0.600 -0.766 1.00 97.44 190 HIS A CA 1
ATOM 1496 C C . HIS A 1 190 ? -7.385 -1.364 -2.069 1.00 97.44 190 HIS A C 1
ATOM 1498 O O . HIS A 1 190 ? -7.346 -2.591 -2.072 1.00 97.44 190 HIS A O 1
ATOM 1504 N N . TYR A 1 191 ? -7.583 -0.662 -3.196 1.00 96.81 191 TYR A N 1
ATOM 1505 C CA . TYR A 1 191 ? -7.743 -1.364 -4.472 1.00 96.81 191 TYR A CA 1
ATOM 1506 C C . TYR A 1 191 ? -6.444 -2.041 -4.902 1.00 96.81 191 TYR A C 1
ATOM 1508 O O . TYR A 1 191 ? -6.500 -3.031 -5.624 1.00 96.81 191 TYR A O 1
ATOM 1516 N N . LEU A 1 192 ? -5.280 -1.512 -4.497 1.00 96.62 192 LEU A N 1
ATOM 1517 C CA . LEU A 1 192 ? -4.004 -2.141 -4.810 1.00 96.62 192 LEU A CA 1
ATOM 1518 C C . LEU A 1 192 ? -3.890 -3.483 -4.084 1.00 96.62 192 LEU A C 1
ATOM 1520 O O . LEU A 1 192 ? -3.576 -4.482 -4.725 1.00 96.62 192 LEU A O 1
ATOM 1524 N N . LYS A 1 193 ? -4.215 -3.521 -2.787 1.00 97.44 193 LYS A N 1
ATOM 1525 C CA . LYS A 1 193 ? -4.244 -4.762 -2.008 1.00 97.44 193 LYS A CA 1
ATOM 1526 C C . LYS A 1 193 ? -5.269 -5.756 -2.560 1.00 97.44 193 LYS A C 1
ATOM 1528 O O . LYS A 1 193 ? -4.910 -6.900 -2.800 1.00 97.44 193 LYS A O 1
ATOM 1533 N N . ILE A 1 194 ? -6.494 -5.308 -2.863 1.00 96.31 194 ILE A N 1
ATOM 1534 C CA . ILE A 1 194 ? -7.527 -6.147 -3.506 1.00 96.31 194 ILE A CA 1
ATOM 1535 C C . ILE A 1 194 ? -7.013 -6.736 -4.825 1.00 96.31 194 ILE A C 1
ATOM 1537 O O . ILE A 1 194 ? -7.215 -7.915 -5.094 1.00 96.31 194 ILE A O 1
ATOM 1541 N N . TRP A 1 195 ? -6.348 -5.927 -5.653 1.00 95.62 195 TRP A N 1
ATOM 1542 C CA . TRP A 1 195 ? -5.793 -6.392 -6.919 1.00 95.62 195 TRP A CA 1
ATOM 1543 C C . TRP A 1 195 ? -4.725 -7.470 -6.712 1.00 95.62 195 TRP A C 1
ATOM 1545 O O . TRP A 1 195 ? -4.807 -8.505 -7.359 1.00 95.62 195 TRP A O 1
ATOM 1555 N N . PHE A 1 196 ? -3.787 -7.291 -5.780 1.00 92.31 196 PHE A N 1
ATOM 1556 C CA . PHE A 1 196 ? -2.794 -8.331 -5.488 1.00 92.31 196 PHE A CA 1
ATOM 1557 C C . PHE A 1 196 ? -3.423 -9.638 -4.990 1.00 92.31 196 PHE A C 1
ATOM 1559 O O . PHE A 1 196 ? -2.991 -10.707 -5.399 1.00 92.31 196 PHE A O 1
ATOM 1566 N N . THR A 1 197 ? -4.476 -9.576 -4.172 1.00 88.81 197 THR A N 1
ATOM 1567 C CA . THR A 1 197 ? -5.153 -10.785 -3.672 1.00 88.81 197 THR A CA 1
ATOM 1568 C C . THR A 1 197 ? -5.973 -11.504 -4.752 1.00 88.81 197 THR A C 1
ATOM 1570 O O . THR A 1 197 ? -6.110 -12.723 -4.714 1.00 88.81 197 THR A O 1
ATOM 1573 N N . LEU A 1 198 ? -6.536 -10.775 -5.721 1.00 87.81 198 LEU A N 1
ATOM 1574 C CA . LEU A 1 198 ? -7.314 -11.365 -6.821 1.00 87.81 198 LEU A CA 1
ATOM 1575 C C . LEU A 1 198 ? -6.443 -11.935 -7.951 1.00 87.81 198 LEU A C 1
ATOM 1577 O O . LEU A 1 198 ? -6.924 -12.766 -8.721 1.00 87.81 198 LEU A O 1
ATOM 1581 N N . TYR A 1 199 ? -5.202 -11.463 -8.076 1.00 79.69 199 TYR A N 1
ATOM 1582 C CA . TYR A 1 199 ? -4.281 -11.803 -9.160 1.00 79.69 199 TYR A CA 1
ATOM 1583 C C . TYR A 1 199 ? -2.890 -12.149 -8.586 1.00 79.69 199 TYR A C 1
ATOM 1585 O O . TYR A 1 199 ? -1.987 -11.313 -8.700 1.00 79.69 199 TYR A O 1
ATOM 1593 N N . PRO A 1 200 ? -2.734 -13.327 -7.945 1.00 61.09 200 PRO A N 1
ATOM 1594 C CA . PRO A 1 200 ? -1.458 -13.772 -7.381 1.00 61.09 200 PRO A CA 1
ATOM 1595 C C . PRO A 1 200 ? -0.393 -14.047 -8.453 1.00 61.09 200 PRO A C 1
ATOM 1597 O O . PRO A 1 200 ? -0.760 -14.460 -9.581 1.00 61.09 200 PRO A O 1
#

Sequence (200 aa):
MPLRRPTPEQDAAVEAFRRGDDLVLQAGAGTGKTTTLTMLAAASRRRGRYLAFNKSIAQEAQRRFPGNVVCSTAHSLAFQAVGHRFQDRMDRPRMATAKLAQLLKIDMRVTIGARKLHPPTLCSIARDTVQQYCYSADDVLTHQHVPWPKGISEEHEHDQLAQIVLPMAERMWTDLQDPDRGKVPFKHDHYLKIWFTLYP

Secondary structure (DSSP, 8-state):
---PPPPHHHHHHHHHHHHT--------TTS-HHHHHHHHHHT--S-EEEEESSHHHHHHHHHHS-TTEEEEEHHHHHHHHTGGGGHHHHSSPPPPHHHHHHHTT----EEETTEEE-HHHHHHHHHHHHHHHHHS--SS--GGGS---TT--SHHHHHHHHHHHHHHHHHHHHHHH-TTT--SPP-HHHHHHHHHHH--

Radius of gyration: 22.82 Å; chains: 1; bounding box: 53×29×64 Å

InterPro domains:
  IPR000212 UvrD-like helicase [PTHR11070] (7-146)
  IPR027417 P-loop containing nucleoside triphosphate hydrolase [G3DSA:3.40.50.300] (2-138)
  IPR027417 P-loop containing nucleoside triphosphate hydrolase [SSF52540] (5-92)

Organism: Streptoalloteichus hindustanus (NCBI:txid2017)